Protein AF-A0A1B8A4G7-F1 (afdb_monomer_lite)

pLDDT: mean 72.87, std 16.64, range [29.17, 91.31]

Sequence (369 aa):
MPATQPGQQQHLEDRFFHHFRGWAWSERARDTSSWLWDFGYDIQRHGLRKWACKDCILGNRPIIASFTSSGLQNAANHLWREHKTPAPEGEKKSTAQLKSECVLKSNQPTIASVLKLDVNKPTEQNIANSFISRFDKQHFQRMLVELIVSSNQSFSFAENPVLREIFGYLNPSVSIQHANLSATATRASPDDLPFESSSFDVIFRTTHPEKAKLRPSGKRKTSGRVMYGCLHCPPDSPWSNGKRGNAIYHAKRKHASIIQTEASTVDEHDTDIITRPSKQPRMDNFFQSRPSDATLRRVFNRQQYIESIVGLLTRRRLPFSAVKWDEMQDIILACNPAIEDLLLTSRDAAMRHITTTFDLYRSQLKAKL

Secondary structure (DSSP, 8-state):
-PPPPHHHHHHHHHHHHHHSTT-EE-TTTTSS--GGGGSEEEEEETTEEEEEEHHHHHTT-SS--EEETT-HHHHHHHIIIII--PPPTTS---HHHHHHHHHHT--PPPHHHHHT--TTSHHHHHHHHHHHHH--HHHHHHHHHHHHHHTT--GGGGG-HHHHHHHHHH-THHHHTT-PPPTTTTTS-GGGS---HHHHHHHEEEEPPPP-PPPTT-PPPPPPPPEEEESSS-TTS--EES-HHHHHHHHHHH-HHHHHHHTTTTS---------------GGGTS-----HHHHHHH--HHHHHHHHHHHHHHS---GGGGG-HHHHHHHHHH-GGGGGGS---HHHHHHHHHHHHHHHHHHHHTT-

Structure (mmCIF, N/CA/C/O backbone):
data_AF-A0A1B8A4G7-F1
#
_entry.id   AF-A0A1B8A4G7-F1
#
loop_
_atom_site.group_PDB
_atom_site.id
_atom_site.type_symbol
_atom_site.label_atom_id
_atom_site.label_alt_id
_atom_site.label_comp_id
_atom_site.label_asym_id
_atom_site.label_entity_id
_atom_site.label_seq_id
_atom_site.pdbx_PDB_ins_code
_atom_site.Cartn_x
_atom_site.Cartn_y
_atom_site.Cartn_z
_atom_site.occupancy
_atom_site.B_iso_or_equiv
_atom_site.auth_seq_id
_atom_site.auth_comp_id
_atom_site.auth_asym_id
_atom_site.auth_atom_id
_atom_site.pdbx_PDB_model_num
ATOM 1 N N . MET A 1 1 ? 17.626 30.469 -34.992 1.00 34.03 1 MET A N 1
ATOM 2 C CA . MET A 1 1 ? 18.391 29.406 -35.676 1.00 34.03 1 MET A CA 1
ATOM 3 C C . MET A 1 1 ? 19.613 30.060 -36.304 1.00 34.03 1 MET A C 1
ATOM 5 O O . MET A 1 1 ? 19.407 30.840 -37.227 1.00 34.03 1 MET A O 1
ATOM 9 N N . PRO A 1 2 ? 20.842 29.883 -35.789 1.00 36.50 2 PRO A N 1
ATOM 10 C CA . PRO A 1 2 ? 22.011 30.425 -36.467 1.00 36.50 2 PRO A CA 1
ATOM 11 C C . PRO A 1 2 ? 22.298 29.556 -37.698 1.00 36.50 2 PRO A C 1
ATOM 13 O O . PRO A 1 2 ? 22.356 28.331 -37.598 1.00 36.50 2 PRO A O 1
ATOM 16 N N . ALA A 1 3 ? 22.402 30.190 -38.864 1.00 39.94 3 ALA A N 1
ATOM 17 C CA . ALA A 1 3 ? 22.687 29.528 -40.128 1.00 39.94 3 ALA A CA 1
ATOM 18 C C . ALA A 1 3 ? 24.088 28.899 -40.085 1.00 39.94 3 ALA A C 1
ATOM 20 O O . ALA A 1 3 ? 25.088 29.597 -39.915 1.00 39.94 3 ALA A O 1
ATOM 21 N N . THR A 1 4 ? 24.156 27.575 -40.208 1.00 45.28 4 THR A N 1
ATOM 22 C CA . THR A 1 4 ? 25.413 26.836 -40.360 1.00 45.28 4 THR A CA 1
ATOM 23 C C . THR A 1 4 ? 26.035 27.225 -41.701 1.00 45.28 4 THR A C 1
ATOM 25 O O . THR A 1 4 ? 25.354 27.211 -42.725 1.00 45.28 4 THR A O 1
ATOM 28 N N . GLN A 1 5 ? 27.305 27.635 -41.709 1.00 44.56 5 GLN A N 1
ATOM 29 C CA . GLN A 1 5 ? 27.962 28.081 -42.939 1.00 44.56 5 GLN A CA 1
ATOM 30 C C . GLN A 1 5 ? 28.057 26.919 -43.950 1.00 44.56 5 GLN A C 1
ATOM 32 O O . GLN A 1 5 ? 28.424 25.809 -43.553 1.00 44.56 5 GLN A O 1
ATOM 37 N N . PRO A 1 6 ? 27.796 27.144 -45.254 1.00 52.56 6 PRO A N 1
ATOM 38 C CA . PRO A 1 6 ? 27.740 26.077 -46.262 1.00 52.56 6 PRO A CA 1
ATOM 39 C C . PRO A 1 6 ? 29.037 25.253 -46.369 1.00 52.56 6 PRO A C 1
ATOM 41 O O . PRO A 1 6 ? 28.980 24.050 -46.616 1.00 52.56 6 PRO A O 1
ATOM 44 N N . GLY A 1 7 ? 30.200 25.854 -46.088 1.00 56.53 7 GLY A N 1
ATOM 45 C CA . GLY A 1 7 ? 31.488 25.147 -46.070 1.00 56.53 7 GLY A CA 1
ATOM 46 C C . GLY A 1 7 ? 31.682 24.189 -44.883 1.00 56.53 7 GLY A C 1
ATOM 47 O O . GLY A 1 7 ? 32.381 23.187 -45.011 1.00 56.53 7 GLY A O 1
ATOM 48 N N . GLN A 1 8 ? 31.039 24.436 -43.736 1.00 60.72 8 GLN A N 1
ATOM 49 C CA . GLN A 1 8 ? 31.099 23.518 -42.588 1.00 60.72 8 GLN A CA 1
ATOM 50 C C . GLN A 1 8 ? 30.254 22.267 -42.824 1.00 60.72 8 GLN A C 1
ATOM 52 O O . GLN A 1 8 ? 30.620 21.183 -42.372 1.00 60.72 8 GLN A O 1
ATOM 57 N N . GLN A 1 9 ? 29.139 22.410 -43.539 1.00 64.25 9 GLN A N 1
ATOM 58 C CA . GLN A 1 9 ? 28.246 21.299 -43.828 1.00 64.25 9 GLN A CA 1
ATOM 59 C C . GLN A 1 9 ? 28.870 20.319 -44.828 1.00 64.25 9 GLN A C 1
ATOM 61 O O . GLN A 1 9 ? 28.900 19.127 -44.543 1.00 64.25 9 GLN A O 1
ATOM 66 N N . GLN A 1 10 ? 29.487 20.812 -45.908 1.00 70.38 10 GLN A N 1
ATOM 67 C CA . GLN A 1 10 ? 30.207 19.964 -46.871 1.00 70.38 10 GLN A CA 1
ATOM 68 C C . GLN A 1 10 ? 31.333 19.158 -46.208 1.00 70.38 10 GLN A C 1
ATOM 70 O O . GLN A 1 10 ? 31.402 17.944 -46.363 1.00 70.38 10 GLN A O 1
ATOM 75 N N . HIS A 1 11 ? 32.146 19.795 -45.363 1.00 73.38 11 HIS A N 1
ATOM 76 C CA . HIS A 1 11 ? 33.217 19.102 -44.645 1.00 73.38 11 HIS A CA 1
ATOM 77 C C . HIS A 1 11 ? 32.698 18.023 -43.669 1.00 73.38 11 HIS A C 1
ATOM 79 O O . HIS A 1 11 ? 33.340 16.992 -43.466 1.00 73.38 11 HIS A O 1
ATOM 85 N N . LEU A 1 12 ? 31.535 18.235 -43.043 1.00 72.38 12 LEU A N 1
ATOM 86 C CA . LEU A 1 12 ? 30.900 17.231 -42.182 1.00 72.38 12 LEU A CA 1
ATOM 87 C C . LEU A 1 12 ? 30.327 16.060 -42.984 1.00 72.38 12 LEU A C 1
ATOM 89 O O . LEU A 1 12 ? 30.422 14.918 -42.533 1.00 72.38 12 LEU A O 1
ATOM 93 N N . GLU A 1 13 ? 29.766 16.331 -44.160 1.00 75.62 13 GLU A N 1
ATOM 94 C CA . GLU A 1 13 ? 29.258 15.313 -45.081 1.00 75.62 13 GLU A CA 1
ATOM 95 C C . GLU A 1 13 ? 30.398 14.466 -45.663 1.00 75.62 13 GLU A C 1
ATOM 97 O O . GLU A 1 13 ? 30.326 13.236 -45.613 1.00 75.62 13 GLU A O 1
ATOM 102 N N . ASP A 1 14 ? 31.498 15.089 -46.092 1.00 77.25 14 ASP A N 1
ATOM 103 C CA . ASP A 1 14 ? 32.695 14.390 -46.577 1.00 77.25 14 ASP A CA 1
ATOM 104 C C . ASP A 1 14 ? 33.272 13.458 -45.506 1.00 77.25 14 ASP A C 1
ATOM 106 O O . ASP A 1 14 ? 33.575 12.286 -45.759 1.00 77.25 14 ASP A O 1
ATOM 110 N N . ARG A 1 15 ? 33.362 13.947 -44.263 1.00 77.69 15 ARG A N 1
ATOM 111 C CA . ARG A 1 15 ? 33.791 13.140 -43.111 1.00 77.69 15 ARG A CA 1
ATOM 112 C C . ARG A 1 15 ? 32.829 11.997 -42.830 1.00 77.69 15 ARG A C 1
ATOM 114 O O . ARG A 1 15 ? 33.258 10.882 -42.540 1.00 77.69 15 ARG A O 1
ATOM 121 N N . PHE A 1 16 ? 31.531 12.249 -42.916 1.00 81.19 16 PHE A N 1
ATOM 122 C CA . PHE A 1 16 ? 30.522 11.230 -42.685 1.00 81.19 16 PHE A CA 1
ATOM 123 C C . PHE A 1 16 ? 30.613 10.093 -43.711 1.00 81.19 16 PHE A C 1
ATOM 125 O O . PHE A 1 16 ? 30.720 8.923 -43.331 1.00 81.19 16 PHE A O 1
ATOM 132 N N . PHE A 1 17 ? 30.659 10.415 -45.004 1.00 83.62 17 PHE A N 1
ATOM 133 C CA . PHE A 1 17 ? 30.762 9.409 -46.062 1.00 83.62 17 PHE A CA 1
ATOM 134 C C . PHE A 1 17 ? 32.142 8.751 -46.149 1.00 83.62 17 PHE A C 1
ATOM 136 O O . PHE A 1 17 ? 32.248 7.632 -46.658 1.00 83.62 17 PHE A O 1
ATOM 143 N N . HIS A 1 18 ? 33.184 9.352 -45.564 1.00 83.50 18 HIS A N 1
ATOM 144 C CA . HIS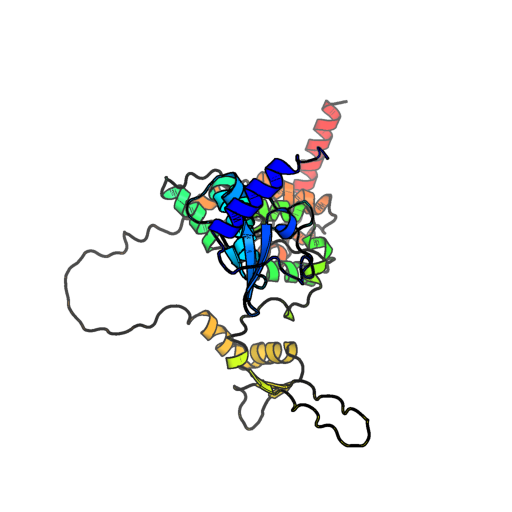 A 1 18 ? 34.453 8.661 -45.341 1.00 83.50 18 HIS A CA 1
ATOM 145 C C . HIS A 1 18 ? 34.286 7.429 -44.435 1.00 83.50 18 HIS A C 1
ATOM 147 O O . HIS A 1 18 ? 34.859 6.379 -44.731 1.00 83.50 18 HIS A O 1
ATOM 153 N N . HIS A 1 19 ? 33.472 7.530 -43.375 1.00 79.00 19 HIS A N 1
ATOM 154 C CA . HIS A 1 19 ? 33.158 6.407 -42.481 1.00 79.00 19 HIS A CA 1
ATOM 155 C C . HIS A 1 19 ? 32.091 5.462 -43.056 1.00 79.00 19 HIS A C 1
ATOM 157 O O . HIS A 1 19 ? 32.139 4.257 -42.812 1.00 79.00 19 HIS A O 1
ATOM 163 N N . PHE A 1 20 ? 31.149 5.980 -43.847 1.00 81.69 20 PHE A N 1
ATOM 164 C CA . PHE A 1 20 ? 30.054 5.207 -44.444 1.00 81.69 20 PHE A CA 1
ATOM 165 C C . PHE A 1 20 ? 30.188 5.076 -45.968 1.00 81.69 20 PHE A C 1
ATOM 167 O O . PHE A 1 20 ? 29.270 5.399 -46.721 1.00 81.69 20 PHE A O 1
ATOM 174 N N . ARG A 1 21 ? 31.321 4.546 -46.448 1.00 81.31 21 ARG A N 1
ATOM 175 C CA . ARG A 1 21 ? 31.549 4.368 -47.894 1.00 81.31 21 ARG A CA 1
ATOM 176 C C . ARG A 1 21 ? 30.495 3.462 -48.541 1.00 81.31 21 ARG A C 1
ATOM 178 O O . ARG A 1 21 ? 30.216 2.354 -48.069 1.00 81.31 21 ARG A O 1
ATOM 185 N N . GLY A 1 22 ? 29.926 3.930 -49.651 1.00 81.50 22 GLY A N 1
ATOM 186 C CA . GLY A 1 22 ? 28.885 3.225 -50.407 1.00 81.50 22 GLY A CA 1
ATOM 187 C C . GLY A 1 22 ? 27.483 3.304 -49.794 1.00 81.50 22 GLY A C 1
ATOM 188 O O . GLY A 1 22 ? 26.585 2.614 -50.270 1.00 81.50 22 GLY A O 1
ATOM 189 N N . TRP A 1 23 ? 27.291 4.100 -48.741 1.00 86.00 23 TRP A N 1
ATOM 190 C CA . TRP A 1 23 ? 25.969 4.485 -48.251 1.00 86.00 23 TRP A CA 1
ATOM 191 C C . TRP A 1 23 ? 25.569 5.820 -48.873 1.00 86.00 23 TRP A C 1
ATOM 193 O O . TRP A 1 23 ? 26.422 6.671 -49.104 1.00 86.00 23 TRP A O 1
ATOM 203 N N . ALA A 1 24 ? 24.277 5.996 -49.127 1.00 86.25 24 ALA A N 1
ATOM 204 C CA . ALA A 1 24 ? 23.696 7.255 -49.576 1.00 86.25 24 ALA A CA 1
ATOM 205 C C . ALA A 1 24 ? 22.711 7.773 -48.524 1.00 86.25 24 ALA A C 1
ATOM 207 O O . ALA A 1 24 ? 22.299 7.033 -47.626 1.00 86.25 24 ALA A O 1
ATOM 208 N N . TRP A 1 25 ? 22.306 9.035 -48.645 1.00 85.06 25 TRP A N 1
ATOM 209 C CA . TRP A 1 25 ? 21.170 9.555 -47.890 1.00 85.06 25 TRP A CA 1
ATOM 210 C C . TRP A 1 25 ? 19.915 8.716 -48.159 1.00 85.06 25 TRP A C 1
ATOM 212 O O . TRP A 1 25 ? 19.685 8.250 -49.275 1.00 85.06 25 TRP A O 1
ATOM 222 N N . SER A 1 26 ? 19.120 8.484 -47.118 1.00 81.62 26 SER A N 1
ATOM 223 C CA . SER A 1 26 ? 17.863 7.744 -47.229 1.00 81.62 26 SER A CA 1
ATOM 224 C C . SER A 1 26 ? 16.838 8.522 -48.056 1.00 81.62 26 SER A C 1
ATOM 226 O O . SER A 1 26 ? 16.476 9.642 -47.703 1.00 81.62 26 SER A O 1
ATOM 228 N N . GLU A 1 27 ? 16.301 7.902 -49.108 1.00 76.94 27 GLU A N 1
ATOM 229 C CA . GLU A 1 27 ? 15.185 8.450 -49.901 1.00 76.94 27 GLU A CA 1
ATOM 230 C C . GLU A 1 27 ? 13.875 8.503 -49.096 1.00 76.94 27 GLU A C 1
ATOM 232 O O . GLU A 1 27 ? 12.953 9.233 -49.441 1.00 76.94 27 GLU A O 1
ATOM 237 N N . ARG A 1 28 ? 13.801 7.755 -47.986 1.00 68.12 28 ARG A N 1
ATOM 238 C CA . ARG A 1 28 ? 12.668 7.724 -47.044 1.00 68.12 28 ARG A CA 1
ATOM 239 C C . ARG A 1 28 ? 12.954 8.518 -45.771 1.00 68.12 28 ARG A C 1
ATOM 241 O O . ARG A 1 28 ? 12.465 8.167 -44.688 1.00 68.12 28 ARG A O 1
ATOM 248 N N . ALA A 1 29 ? 13.794 9.549 -45.871 1.00 61.91 29 ALA A N 1
ATOM 249 C CA . ALA A 1 29 ? 14.133 10.418 -44.752 1.00 61.91 29 ALA A CA 1
ATOM 250 C C . ALA A 1 29 ? 12.855 10.895 -44.039 1.00 61.91 29 ALA A C 1
ATOM 252 O O . ALA A 1 29 ? 11.977 11.487 -44.656 1.00 61.91 29 ALA A O 1
ATOM 253 N N . ARG A 1 30 ? 12.761 10.625 -42.727 1.00 60.41 30 ARG A N 1
ATOM 254 C CA . ARG A 1 30 ? 11.647 11.020 -41.833 1.00 60.41 30 ARG A CA 1
ATOM 255 C C . ARG A 1 30 ? 10.288 10.326 -42.019 1.00 60.41 30 ARG A C 1
ATOM 257 O O . ARG A 1 30 ? 9.347 10.698 -41.330 1.00 60.41 30 ARG A O 1
ATOM 264 N N . ASP A 1 31 ? 10.189 9.269 -42.824 1.00 65.50 31 ASP A N 1
ATOM 265 C CA . ASP A 1 31 ? 8.953 8.459 -42.935 1.00 65.50 31 ASP A CA 1
ATOM 266 C C . ASP A 1 31 ? 8.545 7.792 -41.595 1.00 65.50 31 ASP A C 1
ATOM 268 O O . ASP A 1 31 ? 7.395 7.451 -41.344 1.00 65.50 31 ASP A O 1
ATOM 272 N N . THR A 1 32 ? 9.499 7.637 -40.670 1.00 63.69 32 THR A N 1
ATOM 273 C CA . THR A 1 32 ? 9.240 7.198 -39.293 1.00 63.69 32 THR A CA 1
ATOM 274 C C . THR A 1 32 ? 9.301 8.403 -38.360 1.00 63.69 32 THR A C 1
ATOM 276 O O . THR A 1 32 ? 10.392 8.907 -38.097 1.00 63.69 32 THR A O 1
ATOM 279 N N . SER A 1 33 ? 8.160 8.852 -37.832 1.00 67.50 33 SER A N 1
ATOM 280 C CA . SER A 1 33 ? 8.102 9.957 -36.867 1.00 67.50 33 SER A CA 1
ATOM 281 C C . SER A 1 33 ? 8.803 9.569 -35.558 1.00 67.50 33 SER A C 1
ATOM 283 O O . SER A 1 33 ? 8.285 8.775 -34.770 1.00 67.50 33 SER A O 1
ATOM 285 N N . SER A 1 34 ? 10.006 10.096 -35.334 1.00 79.06 34 SER A N 1
ATOM 286 C CA . SER A 1 34 ? 10.754 9.930 -34.088 1.00 79.06 34 SER A CA 1
ATOM 287 C C . SER A 1 34 ? 11.694 11.111 -33.884 1.00 79.06 34 SER A C 1
ATOM 289 O O . SER A 1 34 ? 12.455 11.454 -34.788 1.00 79.06 34 SER A O 1
ATOM 291 N N . TRP A 1 35 ? 11.695 11.673 -32.676 1.00 85.19 35 TRP A N 1
ATOM 292 C CA . TRP A 1 35 ? 12.609 12.743 -32.255 1.00 85.19 35 TRP A CA 1
ATOM 293 C C . TRP A 1 35 ? 14.097 12.390 -32.441 1.00 85.19 35 TRP A C 1
ATOM 295 O O . TRP A 1 35 ? 14.959 13.258 -32.538 1.00 85.19 35 TRP A O 1
ATOM 305 N N . LEU A 1 36 ? 14.428 11.099 -32.533 1.00 83.50 36 LEU A N 1
ATOM 306 C CA . LEU A 1 36 ? 15.799 10.626 -32.724 1.00 83.50 36 LEU A CA 1
ATOM 307 C C . LEU A 1 36 ? 16.415 11.101 -34.044 1.00 83.50 36 LEU A C 1
ATOM 309 O O . LEU A 1 36 ? 17.637 11.215 -34.135 1.00 83.50 36 LEU A O 1
ATOM 313 N N . TRP A 1 37 ? 15.606 11.390 -35.067 1.00 84.56 37 TRP A N 1
ATOM 314 C CA . TRP A 1 37 ? 16.099 11.901 -36.351 1.00 84.56 37 TRP A CA 1
ATOM 315 C C . TRP A 1 37 ? 16.658 13.325 -36.259 1.00 84.56 37 TRP A C 1
ATOM 317 O O . TRP A 1 37 ? 17.462 13.725 -37.104 1.00 84.56 37 TRP A O 1
ATOM 327 N N . ASP A 1 38 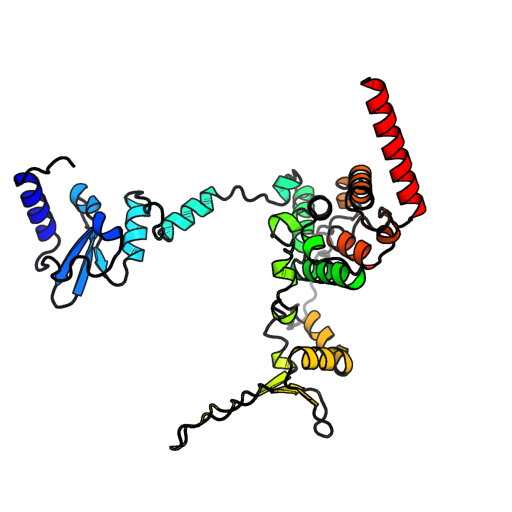? 16.333 14.070 -35.203 1.00 84.12 38 ASP A N 1
ATOM 328 C CA . ASP A 1 38 ? 16.966 15.364 -34.948 1.00 84.12 38 ASP A CA 1
ATOM 329 C C . ASP A 1 38 ? 18.445 15.184 -34.566 1.00 84.12 38 ASP A C 1
ATOM 331 O O . ASP A 1 38 ? 19.294 15.986 -34.964 1.00 84.12 38 ASP A O 1
ATOM 335 N N . PHE A 1 39 ? 18.786 14.052 -33.943 1.00 84.50 39 PHE A N 1
ATOM 336 C CA . PHE A 1 39 ? 20.126 13.719 -33.440 1.00 84.50 39 PHE A CA 1
ATOM 337 C C . PHE A 1 39 ? 20.901 12.712 -34.307 1.00 84.50 39 PHE A C 1
ATOM 339 O O . PHE A 1 39 ? 22.032 12.345 -33.979 1.00 84.50 39 PHE A O 1
ATOM 346 N N . GLY A 1 40 ? 20.337 12.265 -35.432 1.00 86.19 40 GLY A N 1
ATOM 347 C CA . GLY A 1 40 ? 21.006 11.317 -36.321 1.00 86.19 40 GLY A CA 1
ATOM 348 C C . GLY A 1 40 ? 20.748 11.535 -37.800 1.00 86.19 40 GLY A C 1
ATOM 349 O O . GLY A 1 40 ? 19.787 12.180 -38.210 1.00 86.19 40 GLY A O 1
ATOM 350 N N . TYR A 1 41 ? 21.656 11.001 -38.599 1.00 86.38 41 TYR A N 1
ATOM 351 C CA . TYR A 1 41 ? 21.598 10.960 -40.048 1.00 86.38 41 TYR A CA 1
ATOM 352 C C . TYR A 1 41 ? 20.907 9.681 -40.515 1.00 86.38 41 TYR A C 1
ATOM 354 O O . TYR A 1 41 ? 21.164 8.601 -39.982 1.00 86.38 41 TYR A O 1
ATOM 362 N N . ASP A 1 42 ? 20.036 9.804 -41.515 1.00 86.00 42 ASP A N 1
ATOM 363 C CA . ASP A 1 42 ? 19.333 8.675 -42.120 1.00 86.00 42 ASP A CA 1
ATOM 364 C C . ASP A 1 42 ? 20.022 8.258 -43.419 1.00 86.00 42 ASP A C 1
ATOM 366 O O . ASP A 1 42 ? 20.069 9.027 -44.382 1.00 86.00 42 ASP A O 1
ATOM 370 N N . ILE A 1 43 ? 20.558 7.040 -43.441 1.00 87.06 43 ILE A N 1
ATOM 371 C CA . ILE A 1 43 ? 21.326 6.505 -44.566 1.00 87.06 43 ILE A CA 1
ATOM 372 C C . ILE A 1 43 ? 20.759 5.183 -45.060 1.00 87.06 43 ILE A C 1
ATOM 374 O O . ILE A 1 43 ? 20.235 4.379 -44.286 1.00 87.06 43 ILE A O 1
ATOM 378 N N . GLN A 1 44 ? 20.925 4.926 -46.354 1.00 87.50 44 GLN A N 1
ATOM 379 C CA . GLN A 1 44 ? 20.495 3.691 -46.988 1.00 87.50 44 GLN A CA 1
ATOM 380 C C . GLN A 1 44 ? 21.555 3.085 -47.910 1.00 87.50 44 GLN A C 1
ATOM 382 O O . GLN A 1 44 ? 22.371 3.789 -48.507 1.00 87.50 44 GLN A O 1
ATOM 387 N N . ARG A 1 45 ? 21.527 1.755 -48.028 1.00 86.00 45 ARG A N 1
ATOM 388 C CA . ARG A 1 45 ? 22.350 0.984 -48.965 1.00 86.00 45 ARG A CA 1
ATOM 389 C C . ARG A 1 45 ? 21.687 -0.355 -49.281 1.00 86.00 45 ARG A C 1
ATOM 391 O O . ARG A 1 45 ? 21.394 -1.111 -48.361 1.00 86.00 45 ARG A O 1
ATOM 398 N N . HIS A 1 46 ? 21.480 -0.664 -50.564 1.00 82.69 46 HIS A N 1
ATOM 399 C CA . HIS A 1 46 ? 20.923 -1.946 -51.043 1.00 82.69 46 HIS A CA 1
ATOM 400 C C . HIS A 1 46 ? 19.693 -2.435 -50.240 1.00 82.69 46 HIS A C 1
ATOM 402 O O . HIS A 1 46 ? 19.622 -3.590 -49.833 1.00 82.69 46 HIS A O 1
ATOM 408 N N . GLY A 1 47 ? 18.745 -1.534 -49.949 1.00 78.50 47 GLY A N 1
ATOM 409 C CA . GLY A 1 47 ? 17.525 -1.848 -49.190 1.00 78.50 47 GLY A CA 1
ATOM 410 C C . GLY A 1 47 ? 17.666 -1.848 -47.660 1.00 78.50 47 GLY A C 1
ATOM 411 O O . GLY A 1 47 ? 16.653 -1.902 -46.964 1.00 78.50 47 GLY A O 1
ATOM 412 N N . LEU A 1 48 ? 18.879 -1.719 -47.114 1.00 83.25 48 LEU A N 1
ATOM 413 C CA . LEU A 1 48 ? 19.120 -1.522 -45.681 1.00 83.25 48 LEU A CA 1
ATOM 414 C C . LEU A 1 48 ? 19.068 -0.036 -45.331 1.00 83.25 48 LEU A C 1
ATOM 416 O O . LEU A 1 48 ? 19.686 0.775 -46.017 1.00 83.25 48 LEU A O 1
ATOM 420 N N . ARG A 1 49 ? 18.393 0.310 -44.231 1.00 85.69 49 ARG A N 1
ATOM 421 C CA . ARG A 1 49 ? 18.286 1.681 -43.711 1.00 85.69 49 ARG A CA 1
ATOM 422 C C . ARG A 1 49 ? 18.828 1.762 -42.286 1.00 85.69 49 ARG A C 1
ATOM 424 O O . ARG A 1 49 ? 18.508 0.914 -41.444 1.00 85.69 49 ARG A O 1
ATOM 431 N N . LYS A 1 50 ? 19.654 2.772 -42.014 1.00 88.50 50 LYS A N 1
ATOM 432 C CA . LYS A 1 50 ? 20.300 2.981 -40.717 1.00 88.50 50 LYS A CA 1
ATOM 433 C C . LYS A 1 50 ? 20.207 4.431 -40.255 1.00 88.50 50 LYS A C 1
ATOM 435 O O . LYS A 1 50 ? 20.266 5.359 -41.049 1.00 88.50 50 LYS A O 1
ATOM 440 N N . TRP A 1 51 ? 20.136 4.583 -38.942 1.00 89.12 51 TRP A N 1
ATOM 441 C CA . TRP A 1 51 ? 20.346 5.819 -38.207 1.00 89.12 51 TRP A CA 1
ATOM 442 C C . TRP A 1 51 ? 21.816 5.893 -37.780 1.00 89.12 51 TRP A C 1
ATOM 444 O O . TRP A 1 51 ? 22.312 4.937 -37.184 1.00 89.12 51 TRP A O 1
ATOM 454 N N . ALA A 1 52 ? 22.512 6.991 -38.065 1.00 87.81 52 ALA A N 1
ATOM 455 C CA . ALA A 1 52 ? 23.894 7.232 -37.644 1.00 87.81 52 ALA A CA 1
ATOM 456 C C . ALA A 1 52 ? 23.995 8.476 -36.748 1.00 87.81 52 ALA A C 1
ATOM 458 O O . ALA A 1 52 ? 23.407 9.509 -37.051 1.00 87.81 52 ALA A O 1
ATOM 459 N N . CYS A 1 53 ? 24.737 8.390 -35.646 1.00 87.88 53 CYS A N 1
ATOM 460 C CA . CYS A 1 53 ? 24.775 9.439 -34.621 1.00 87.88 53 CYS A CA 1
ATOM 461 C C . CYS A 1 53 ? 25.504 10.716 -35.091 1.00 87.88 53 CYS A C 1
ATOM 463 O O . CYS A 1 53 ? 26.684 10.644 -35.441 1.00 87.88 53 CYS A O 1
ATOM 465 N N . LYS A 1 54 ? 24.843 11.888 -35.031 1.00 86.81 54 LYS A N 1
ATOM 466 C CA . LYS A 1 54 ? 25.453 13.195 -35.369 1.00 86.81 54 LYS A CA 1
ATOM 467 C C . LYS A 1 54 ? 26.567 13.577 -34.395 1.00 86.81 54 LYS A C 1
ATOM 469 O O . LYS A 1 54 ? 27.647 13.982 -34.824 1.00 86.81 54 LYS A O 1
ATOM 474 N N . ASP A 1 55 ? 26.343 13.375 -33.100 1.00 84.50 55 ASP A N 1
ATOM 475 C CA . ASP A 1 55 ? 27.285 13.773 -32.047 1.00 84.50 55 ASP A CA 1
ATOM 476 C C . ASP A 1 55 ? 28.588 12.961 -32.092 1.00 84.50 55 ASP A C 1
ATOM 478 O O . ASP A 1 55 ? 29.669 13.489 -31.833 1.00 84.50 55 ASP A O 1
ATOM 482 N N . CYS A 1 56 ? 28.523 11.686 -32.494 1.00 85.19 56 CYS A N 1
ATOM 483 C CA . CYS A 1 56 ? 29.718 10.867 -32.727 1.00 85.19 56 CYS A CA 1
ATOM 484 C C . CYS A 1 56 ? 30.594 11.411 -33.868 1.00 85.19 56 CYS A C 1
ATOM 486 O O . CYS A 1 56 ? 31.819 11.301 -33.799 1.00 85.19 56 CYS A O 1
ATOM 488 N N . ILE A 1 57 ? 29.981 11.989 -34.905 1.00 81.88 57 ILE A N 1
ATOM 489 C CA . ILE A 1 57 ? 30.679 12.544 -36.077 1.00 81.88 57 ILE A CA 1
ATOM 490 C C . ILE A 1 57 ? 31.300 13.894 -35.720 1.00 81.88 57 ILE A C 1
ATOM 492 O O . ILE A 1 57 ? 32.477 14.140 -36.005 1.00 81.88 57 ILE A O 1
ATOM 496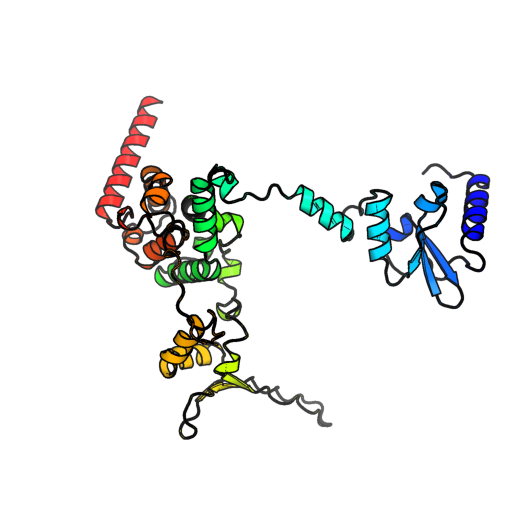 N N . LEU A 1 58 ? 30.533 14.747 -35.034 1.00 81.06 58 LEU A N 1
ATOM 497 C CA . LEU A 1 58 ? 31.019 16.027 -34.519 1.00 81.06 58 LEU A CA 1
ATOM 498 C C . LEU A 1 58 ? 32.195 15.822 -33.556 1.00 81.06 58 LEU A C 1
ATOM 500 O O . LEU A 1 58 ? 33.218 16.486 -33.696 1.00 81.06 58 LEU A O 1
ATOM 504 N N . GLY A 1 59 ? 32.095 14.836 -32.659 1.00 75.69 59 GLY A N 1
ATOM 505 C CA . GLY A 1 59 ? 33.149 14.464 -31.712 1.00 75.69 59 GLY A CA 1
ATOM 506 C C . GLY A 1 59 ? 34.313 13.655 -32.296 1.00 75.69 59 GLY A C 1
ATOM 507 O O . GLY A 1 59 ? 35.174 13.228 -31.534 1.00 75.69 59 GLY A O 1
ATOM 508 N N . ASN A 1 60 ? 34.342 13.414 -33.613 1.00 74.88 60 ASN A N 1
ATOM 509 C CA . ASN A 1 60 ? 35.393 12.666 -34.314 1.00 74.88 60 ASN A CA 1
ATOM 510 C C . ASN A 1 60 ? 35.712 11.290 -33.694 1.00 74.88 60 ASN A C 1
ATOM 512 O O . ASN A 1 60 ? 36.877 10.927 -33.520 1.00 74.88 60 ASN A O 1
ATOM 516 N N . ARG A 1 61 ? 34.681 10.524 -33.318 1.00 74.69 61 ARG A N 1
ATOM 517 C CA . ARG A 1 61 ? 34.889 9.193 -32.732 1.00 74.69 61 ARG A CA 1
ATOM 518 C C . ARG A 1 61 ? 35.430 8.212 -33.785 1.00 74.69 61 ARG A C 1
ATOM 520 O O . ARG A 1 61 ? 34.973 8.243 -34.925 1.00 74.69 61 ARG A O 1
ATOM 527 N N . PRO A 1 62 ? 36.335 7.287 -33.407 1.00 68.81 62 PRO A N 1
ATOM 528 C CA . PRO A 1 62 ? 36.926 6.325 -34.344 1.00 68.81 62 PRO A CA 1
ATOM 529 C C . PRO A 1 62 ? 35.889 5.369 -34.950 1.00 68.81 62 PRO A C 1
ATOM 531 O O . PRO A 1 62 ? 36.064 4.882 -36.063 1.00 68.81 62 PRO A O 1
ATOM 534 N N . ILE A 1 63 ? 34.792 5.115 -34.229 1.00 74.50 63 ILE A N 1
ATOM 535 C CA . ILE A 1 63 ? 33.658 4.318 -34.694 1.00 74.50 63 ILE A CA 1
ATOM 536 C C . ILE A 1 63 ? 32.393 5.152 -34.515 1.00 74.50 63 ILE A C 1
ATOM 538 O O . ILE A 1 63 ? 32.031 5.519 -33.394 1.00 74.50 63 ILE A O 1
ATOM 542 N N . ILE A 1 64 ? 31.706 5.428 -35.624 1.00 80.75 64 ILE A N 1
ATOM 543 C CA . ILE A 1 64 ? 30.419 6.119 -35.601 1.00 80.75 64 ILE A CA 1
ATOM 544 C C . ILE A 1 64 ? 29.317 5.101 -35.319 1.00 80.75 64 ILE A C 1
ATOM 546 O O . ILE A 1 64 ? 29.093 4.169 -36.097 1.00 80.75 64 ILE A O 1
ATOM 550 N N . ALA A 1 65 ? 28.616 5.283 -34.200 1.00 83.06 65 ALA A N 1
ATOM 551 C CA . ALA A 1 65 ? 27.501 4.425 -33.839 1.00 83.06 65 ALA A CA 1
ATOM 552 C C . ALA A 1 65 ? 26.389 4.525 -34.894 1.00 83.06 65 ALA A C 1
ATOM 554 O O . ALA A 1 65 ? 25.892 5.616 -35.193 1.00 83.06 65 ALA A O 1
ATOM 555 N N . SER A 1 66 ? 25.999 3.374 -35.444 1.00 84.62 66 SER A N 1
ATOM 556 C CA . SER A 1 66 ? 24.877 3.260 -36.372 1.00 84.62 66 SER A CA 1
ATOM 557 C C . SER A 1 66 ? 23.961 2.102 -35.989 1.00 84.62 66 SER A C 1
ATOM 559 O O . SER A 1 66 ? 24.419 1.037 -35.577 1.00 84.62 66 SER A O 1
ATOM 561 N N . PHE A 1 67 ? 22.656 2.315 -36.127 1.00 85.31 67 PHE A N 1
ATOM 562 C CA . PHE A 1 67 ? 21.607 1.370 -35.745 1.00 85.31 67 PHE A CA 1
ATOM 563 C C . PHE A 1 67 ? 20.590 1.232 -36.874 1.00 85.31 67 PHE A C 1
ATOM 565 O O . PHE A 1 67 ? 20.458 2.124 -37.704 1.00 85.31 67 PHE A O 1
ATOM 572 N N . THR A 1 68 ? 19.867 0.117 -36.941 1.00 83.44 68 THR A N 1
ATOM 573 C CA . THR A 1 68 ? 18.827 -0.074 -37.962 1.00 83.44 68 THR A CA 1
ATOM 574 C C . THR A 1 68 ? 17.641 0.858 -37.718 1.00 83.44 68 THR A C 1
ATOM 576 O O . THR A 1 68 ? 17.285 1.139 -36.572 1.00 83.44 68 THR A O 1
ATOM 579 N N . SER A 1 69 ? 16.978 1.304 -38.788 1.00 72.12 69 SER A N 1
ATOM 580 C CA . SER A 1 69 ? 15.786 2.161 -38.672 1.00 72.12 69 SER A CA 1
ATOM 581 C C . SER A 1 69 ? 14.601 1.474 -37.978 1.00 72.12 69 SER A C 1
ATOM 583 O O . SER A 1 69 ? 13.732 2.147 -37.441 1.00 72.12 69 SER A O 1
ATOM 585 N N . SER A 1 70 ? 14.563 0.138 -37.957 1.00 74.00 70 SER A N 1
ATOM 586 C CA . SER A 1 70 ? 13.576 -0.655 -37.211 1.00 74.00 70 SER A CA 1
ATOM 587 C C . SER A 1 70 ? 13.873 -0.751 -35.706 1.00 74.00 70 SER A C 1
ATOM 589 O O . SER A 1 70 ? 12.996 -1.127 -34.934 1.00 74.00 70 SER A O 1
ATOM 591 N N . GLY A 1 71 ? 15.094 -0.407 -35.274 1.00 72.50 71 GLY A N 1
ATOM 592 C CA . GLY A 1 71 ? 15.608 -0.590 -33.912 1.00 72.50 71 GLY A CA 1
ATOM 593 C C . GLY A 1 71 ? 16.025 0.714 -33.227 1.00 72.50 71 GLY A C 1
ATOM 594 O O . GLY A 1 71 ? 17.027 0.738 -32.510 1.00 72.50 71 GLY A O 1
ATOM 595 N N . LEU A 1 72 ? 15.272 1.800 -33.432 1.00 80.31 72 LEU A N 1
ATOM 596 C CA . LEU A 1 72 ? 15.591 3.151 -32.937 1.00 80.31 72 LEU A CA 1
ATOM 597 C C . LEU A 1 72 ? 15.747 3.254 -31.405 1.00 80.31 72 LEU A C 1
ATOM 599 O O . LEU A 1 72 ? 16.431 4.144 -30.904 1.00 80.31 72 LEU A O 1
ATOM 603 N N . GLN A 1 73 ? 15.219 2.296 -30.641 1.00 81.31 73 GLN A N 1
ATOM 604 C CA . GLN A 1 73 ? 15.450 2.206 -29.196 1.00 81.31 73 GLN A CA 1
ATOM 605 C C . GLN A 1 73 ? 16.944 2.076 -28.834 1.00 81.31 73 GLN A C 1
ATOM 607 O O . GLN A 1 73 ? 17.384 2.595 -27.804 1.00 81.31 73 GLN A O 1
ATOM 612 N N . ASN A 1 74 ? 17.740 1.420 -29.684 1.00 85.06 74 ASN A N 1
ATOM 613 C CA . ASN A 1 74 ? 19.185 1.290 -29.487 1.00 85.06 74 ASN A CA 1
ATOM 614 C C . ASN A 1 74 ? 19.910 2.622 -29.707 1.00 85.06 74 ASN A C 1
ATOM 616 O O . ASN A 1 74 ? 20.814 2.952 -28.939 1.00 85.06 74 ASN A O 1
ATOM 620 N N . ALA A 1 75 ? 19.453 3.420 -30.677 1.00 83.94 75 ALA A N 1
ATOM 621 C CA . ALA A 1 75 ? 19.934 4.784 -30.882 1.00 83.94 75 ALA A CA 1
ATOM 622 C C . ALA A 1 75 ? 19.627 5.670 -29.664 1.00 83.94 75 ALA A C 1
ATOM 624 O O . ALA A 1 75 ? 20.520 6.340 -29.152 1.00 83.94 75 ALA A O 1
ATOM 625 N N . ALA A 1 76 ? 18.408 5.584 -29.121 1.00 84.56 76 ALA A N 1
ATOM 626 C CA . ALA A 1 76 ? 18.024 6.308 -27.908 1.00 84.56 76 ALA A CA 1
ATOM 627 C C . ALA A 1 76 ? 18.879 5.915 -26.685 1.00 84.56 76 ALA A C 1
ATOM 629 O O . ALA A 1 76 ? 19.276 6.766 -25.888 1.00 84.56 76 ALA A O 1
ATOM 630 N N . ASN A 1 77 ? 19.186 4.621 -26.528 1.00 86.31 77 ASN A N 1
ATOM 631 C CA . ASN A 1 77 ? 20.064 4.141 -25.457 1.00 86.31 77 ASN A CA 1
ATOM 632 C C . ASN A 1 77 ? 21.503 4.653 -25.629 1.00 86.31 77 ASN A C 1
ATOM 634 O O . ASN A 1 77 ? 22.142 5.006 -24.639 1.00 86.31 77 ASN A O 1
ATOM 638 N N . HIS A 1 78 ? 22.010 4.697 -26.864 1.00 87.50 78 HIS A N 1
ATOM 639 C CA . HIS A 1 78 ? 23.332 5.234 -27.177 1.00 87.50 78 HIS A CA 1
ATOM 640 C C . HIS A 1 78 ? 23.428 6.734 -26.861 1.00 87.50 78 HIS A C 1
ATOM 642 O O . HIS A 1 78 ? 24.336 7.126 -26.131 1.00 87.50 78 HIS A O 1
ATOM 648 N N . LEU A 1 79 ? 22.459 7.542 -27.312 1.00 87.31 79 LEU A N 1
ATOM 649 C CA . LEU A 1 79 ? 22.399 8.979 -27.011 1.00 87.31 79 LEU A CA 1
ATOM 650 C C . LEU A 1 79 ? 22.444 9.248 -25.503 1.00 87.31 79 LEU A C 1
ATOM 652 O O . LEU A 1 79 ? 23.226 10.074 -25.041 1.00 87.31 79 LEU A O 1
ATOM 656 N N . TRP A 1 80 ? 21.685 8.492 -24.708 1.00 86.12 80 TRP A N 1
ATOM 657 C CA . TRP A 1 80 ? 21.704 8.657 -23.255 1.00 86.12 80 TRP A CA 1
ATOM 658 C C . TRP A 1 80 ? 23.020 8.214 -22.601 1.00 86.12 80 TRP A C 1
ATOM 660 O O . TRP A 1 80 ? 23.522 8.863 -21.683 1.00 86.12 80 TRP A O 1
ATOM 670 N N . ARG A 1 81 ? 23.590 7.084 -23.029 1.00 85.88 81 ARG A N 1
ATOM 671 C CA . ARG A 1 81 ? 24.804 6.536 -22.405 1.00 85.88 81 ARG A CA 1
ATOM 672 C C . ARG A 1 81 ? 26.039 7.374 -22.711 1.00 85.88 81 ARG A C 1
ATOM 674 O O . ARG A 1 81 ? 26.789 7.678 -21.788 1.00 85.88 81 ARG A O 1
ATOM 681 N N . GLU A 1 82 ? 26.206 7.737 -23.977 1.00 84.56 82 GLU A N 1
ATOM 682 C CA . GLU A 1 82 ? 27.436 8.319 -24.515 1.00 84.56 82 GLU A CA 1
ATOM 683 C C . GLU A 1 82 ? 27.399 9.846 -24.600 1.00 84.56 82 GLU A C 1
ATOM 685 O O . GLU A 1 82 ? 28.447 10.478 -24.482 1.00 84.56 82 GLU A O 1
ATOM 690 N N . HIS A 1 83 ? 26.211 10.427 -24.802 1.00 84.88 83 HIS A N 1
ATOM 691 C CA . HIS A 1 83 ? 26.027 11.867 -25.017 1.00 84.88 83 HIS A CA 1
ATOM 692 C C . HIS A 1 83 ? 25.156 12.536 -23.943 1.00 84.88 83 HIS A C 1
ATOM 694 O O . HIS A 1 83 ? 25.091 13.758 -23.887 1.00 84.88 83 HIS A O 1
ATOM 700 N N . LYS A 1 84 ? 24.522 11.752 -23.054 1.00 81.75 84 LYS A N 1
ATOM 701 C CA . LYS A 1 84 ? 23.616 12.229 -21.990 1.00 81.75 84 LYS A CA 1
ATOM 702 C C . LYS A 1 84 ? 22.448 13.079 -22.506 1.00 81.75 84 LYS A C 1
ATOM 704 O O . LYS A 1 84 ? 21.874 13.852 -21.747 1.00 81.75 84 LYS A O 1
ATOM 709 N N . THR A 1 85 ? 22.055 12.895 -23.766 1.00 82.19 85 THR A N 1
ATOM 710 C CA . THR A 1 85 ? 20.938 13.620 -24.383 1.00 82.19 85 THR A CA 1
ATOM 711 C C . THR A 1 85 ? 19.603 13.043 -23.889 1.00 82.19 85 THR A C 1
ATOM 713 O O . THR A 1 85 ? 19.327 11.867 -24.159 1.00 82.19 85 THR A O 1
ATOM 716 N N . PRO A 1 86 ? 18.777 13.810 -23.149 1.00 82.25 86 PRO A N 1
ATOM 717 C CA . PRO A 1 86 ? 17.465 13.352 -22.699 1.00 82.25 86 PRO A CA 1
ATOM 718 C C . PRO A 1 86 ? 16.464 13.311 -23.857 1.00 82.25 86 PRO A C 1
ATOM 720 O O . PRO A 1 86 ? 16.561 14.096 -24.800 1.00 82.25 86 PRO A O 1
ATOM 723 N N . ALA A 1 87 ? 15.462 12.433 -23.760 1.00 83.00 87 ALA A N 1
ATOM 724 C CA . ALA A 1 87 ? 14.293 12.541 -24.628 1.00 83.00 87 ALA A CA 1
ATOM 725 C C . ALA A 1 87 ? 13.551 13.875 -24.370 1.00 83.00 87 ALA A C 1
ATOM 727 O O . ALA A 1 87 ? 13.418 14.256 -23.200 1.00 83.00 87 ALA A O 1
ATOM 728 N N . PRO A 1 88 ? 13.057 14.560 -25.420 1.00 81.44 88 PRO A N 1
ATOM 729 C CA . PRO A 1 88 ? 12.208 15.742 -25.284 1.00 81.44 88 PRO A CA 1
ATOM 730 C C . PRO A 1 88 ? 10.963 15.483 -24.426 1.00 81.44 88 PRO A C 1
ATOM 732 O O . PRO A 1 88 ? 10.513 14.346 -24.262 1.00 81.44 88 PRO A O 1
ATOM 735 N N . GLU A 1 89 ? 10.387 16.547 -23.873 1.00 72.38 89 GLU A N 1
ATOM 736 C CA . GLU A 1 89 ? 9.180 16.440 -23.057 1.00 72.38 89 GLU A CA 1
ATOM 737 C C . GLU A 1 89 ? 8.003 15.897 -23.888 1.00 72.38 89 GLU A C 1
ATOM 739 O O . GLU A 1 89 ? 7.728 16.375 -24.985 1.00 72.38 89 GLU A O 1
ATOM 744 N N . GLY A 1 90 ? 7.338 14.852 -23.383 1.00 72.56 90 GLY A N 1
ATOM 745 C CA . GLY A 1 90 ? 6.262 14.143 -24.088 1.00 72.56 90 GLY A CA 1
ATOM 746 C C . GLY A 1 90 ? 6.714 12.975 -24.978 1.00 72.56 90 GLY A C 1
ATOM 747 O O . GLY A 1 90 ? 5.875 12.178 -25.394 1.00 72.56 90 GLY A O 1
ATOM 748 N N . GLU A 1 91 ? 8.017 12.808 -25.214 1.00 80.31 91 GLU A N 1
ATOM 749 C CA . GLU A 1 91 ? 8.558 11.741 -26.062 1.00 80.31 91 GLU A CA 1
ATOM 750 C C . GLU A 1 91 ? 8.959 10.476 -25.285 1.00 80.31 91 GLU A C 1
ATOM 752 O O . GLU A 1 91 ? 9.201 10.479 -24.072 1.00 80.31 91 GLU A O 1
ATOM 757 N N . LYS A 1 92 ? 9.056 9.345 -25.997 1.00 78.69 92 LYS A N 1
ATOM 758 C CA . LYS A 1 92 ? 9.458 8.066 -25.386 1.00 78.69 92 LYS A CA 1
ATOM 759 C C . LYS A 1 92 ? 10.922 8.116 -24.932 1.00 78.69 92 LYS A C 1
ATOM 761 O O . LYS A 1 92 ? 11.837 8.179 -25.755 1.00 78.69 92 LYS A O 1
ATOM 766 N N . LYS A 1 93 ? 11.131 8.019 -23.614 1.00 82.69 93 LYS A N 1
ATOM 767 C CA . LYS A 1 93 ? 12.453 7.919 -22.975 1.00 82.69 93 LYS A CA 1
ATOM 768 C C . LYS A 1 93 ? 13.162 6.618 -23.335 1.00 82.69 93 LYS A C 1
ATOM 770 O O . LYS A 1 93 ? 12.532 5.582 -23.553 1.00 82.69 93 LYS A O 1
ATOM 775 N N . SER A 1 94 ? 14.493 6.651 -23.336 1.00 80.12 94 SER A N 1
ATOM 776 C CA . SER A 1 94 ? 15.278 5.440 -23.557 1.00 80.12 94 SER A CA 1
ATOM 777 C C . SER A 1 94 ? 15.230 4.502 -22.344 1.00 80.12 94 SER A C 1
ATOM 779 O O . SER A 1 94 ? 15.102 4.948 -21.205 1.00 80.12 94 SER A O 1
ATOM 781 N N . THR A 1 95 ? 15.371 3.189 -22.548 1.00 79.62 95 THR A N 1
ATOM 782 C CA . THR A 1 95 ? 15.482 2.228 -21.436 1.00 79.62 95 THR A CA 1
ATOM 783 C C . THR A 1 95 ? 16.661 2.570 -20.521 1.00 79.62 95 THR A C 1
ATOM 785 O O . THR A 1 95 ? 16.566 2.421 -19.305 1.00 79.62 95 THR A O 1
ATOM 788 N N . ALA A 1 96 ? 17.768 3.056 -21.091 1.00 78.38 96 ALA A N 1
ATOM 789 C CA . ALA A 1 96 ? 18.923 3.512 -20.325 1.00 78.38 96 ALA A CA 1
ATOM 790 C C . ALA A 1 96 ? 18.603 4.755 -19.470 1.00 78.38 96 ALA A C 1
ATOM 792 O O . ALA A 1 96 ? 19.021 4.809 -18.314 1.00 78.38 96 ALA A O 1
ATOM 793 N N . GLN A 1 97 ? 17.817 5.699 -20.003 1.00 81.38 97 GLN A N 1
ATOM 794 C CA . GLN A 1 97 ? 17.340 6.880 -19.279 1.00 81.38 97 GLN A CA 1
ATOM 795 C C . GLN A 1 97 ? 16.392 6.502 -18.141 1.00 81.38 97 GLN A C 1
ATOM 797 O O . GLN A 1 97 ? 16.586 6.939 -17.009 1.00 81.38 97 GLN A O 1
ATOM 802 N N . LEU A 1 98 ? 15.421 5.627 -18.408 1.00 79.19 98 LEU A N 1
ATOM 803 C CA . LEU A 1 98 ? 14.491 5.128 -17.394 1.00 79.19 98 LEU A CA 1
ATOM 804 C C . LEU A 1 98 ? 15.221 4.412 -16.255 1.00 79.19 98 LEU A C 1
ATOM 806 O O . LEU A 1 98 ? 14.888 4.626 -15.094 1.00 79.19 98 LEU A O 1
ATOM 810 N N . LYS A 1 99 ? 16.248 3.609 -16.563 1.00 77.38 99 LYS A N 1
ATOM 811 C CA . LYS A 1 99 ? 17.073 2.949 -15.542 1.00 77.38 99 LYS A CA 1
ATOM 812 C C . LYS A 1 99 ? 17.827 3.959 -14.679 1.00 77.38 99 LYS A C 1
ATOM 814 O O . LYS A 1 99 ? 17.773 3.845 -13.461 1.00 77.38 99 LYS A O 1
ATOM 819 N N . SER A 1 100 ? 18.477 4.965 -15.266 1.00 70.44 100 SER A N 1
ATOM 820 C CA . SER A 1 100 ? 19.167 5.992 -14.470 1.00 70.44 100 SER A CA 1
ATOM 821 C C . SER A 1 100 ? 18.209 6.867 -13.661 1.00 70.44 100 SER A C 1
ATOM 823 O O . SER A 1 100 ? 18.501 7.183 -12.514 1.00 70.44 100 SER A O 1
ATOM 825 N N . GLU A 1 101 ? 17.045 7.219 -14.212 1.00 68.69 101 GLU A N 1
ATOM 826 C CA . GLU A 1 101 ? 16.014 7.958 -13.474 1.00 68.69 101 GLU A CA 1
ATOM 827 C C . GLU A 1 101 ? 15.409 7.103 -12.348 1.00 68.69 101 GLU A C 1
ATOM 829 O O . GLU A 1 101 ? 15.094 7.624 -11.283 1.00 68.69 101 GLU A O 1
ATOM 834 N N . CYS A 1 102 ? 15.283 5.786 -12.540 1.00 55.09 102 CYS A N 1
ATOM 835 C CA . CYS A 1 102 ? 14.847 4.852 -11.502 1.00 55.09 102 CYS A CA 1
ATOM 836 C C . CYS A 1 102 ? 15.881 4.719 -10.374 1.00 55.09 102 CYS A C 1
ATOM 838 O O . CYS A 1 102 ? 15.499 4.678 -9.208 1.00 55.09 102 CYS A O 1
ATOM 840 N N . VAL A 1 103 ? 17.178 4.709 -10.699 1.00 52.72 103 VAL A N 1
ATOM 841 C CA . VAL A 1 103 ? 18.262 4.710 -9.700 1.00 52.72 103 VAL A CA 1
ATOM 842 C C . VAL A 1 103 ? 18.251 6.008 -8.883 1.00 52.72 103 VAL A C 1
ATOM 844 O O . VAL A 1 103 ? 18.390 5.959 -7.667 1.00 52.72 103 VAL A O 1
ATOM 847 N N . LEU A 1 104 ? 17.978 7.161 -9.504 1.00 51.19 104 LEU A N 1
ATOM 848 C CA . LEU A 1 104 ? 17.800 8.431 -8.781 1.00 51.19 104 LEU A CA 1
ATOM 849 C C . LEU A 1 104 ? 16.506 8.475 -7.941 1.00 51.19 104 LEU A C 1
ATOM 851 O O . LEU A 1 104 ? 16.435 9.202 -6.955 1.00 51.19 104 LEU A O 1
ATOM 855 N N . LYS A 1 105 ? 15.496 7.662 -8.280 1.00 50.94 105 LYS A N 1
ATOM 856 C CA . LYS A 1 105 ? 14.280 7.445 -7.471 1.00 50.94 105 LYS A CA 1
ATOM 857 C C . LYS A 1 105 ? 14.459 6.411 -6.351 1.00 50.94 105 LYS A C 1
ATOM 859 O O . LYS A 1 105 ? 13.487 6.132 -5.647 1.00 50.94 105 LYS A O 1
ATOM 864 N N . SER A 1 106 ? 15.672 5.889 -6.135 1.00 45.19 106 SER A N 1
ATOM 865 C CA . SER A 1 106 ? 16.023 4.972 -5.037 1.00 45.19 106 SER A CA 1
ATOM 866 C C . SER A 1 106 ? 16.030 5.628 -3.642 1.00 45.19 106 SER A C 1
ATOM 868 O O . SER A 1 106 ? 16.585 5.074 -2.702 1.00 45.19 106 SER A O 1
ATOM 870 N N . ASN A 1 107 ? 15.358 6.765 -3.464 1.00 53.91 107 ASN A N 1
ATOM 871 C CA . ASN A 1 107 ? 14.847 7.190 -2.159 1.00 53.91 107 ASN A CA 1
ATOM 872 C C . ASN A 1 107 ? 13.480 6.538 -1.880 1.00 53.91 107 ASN A C 1
ATOM 874 O O . ASN A 1 107 ? 12.601 7.166 -1.290 1.00 53.91 107 ASN A O 1
ATOM 878 N N . GLN A 1 108 ? 13.252 5.304 -2.350 1.00 58.47 108 GLN A N 1
ATOM 879 C CA . GLN A 1 108 ? 12.059 4.566 -1.951 1.00 58.47 108 GLN A CA 1
ATOM 880 C C . GLN A 1 108 ? 12.169 4.296 -0.445 1.00 58.47 108 GLN A C 1
ATOM 882 O O . GLN A 1 108 ? 13.179 3.731 -0.014 1.00 58.47 108 GLN A O 1
ATOM 887 N N . PRO A 1 109 ? 11.185 4.717 0.365 1.00 68.94 109 PRO A N 1
ATOM 888 C CA . PRO A 1 109 ? 11.220 4.478 1.797 1.00 68.94 109 PRO A CA 1
ATOM 889 C C . PRO A 1 109 ? 11.259 2.967 2.047 1.00 68.94 109 PRO A C 1
ATOM 891 O O . PRO A 1 109 ? 10.371 2.229 1.630 1.00 68.94 109 PRO A O 1
ATOM 894 N N . THR A 1 110 ? 12.312 2.496 2.707 1.00 80.19 110 THR A N 1
ATOM 895 C CA . THR A 1 110 ? 12.424 1.116 3.193 1.00 80.19 110 THR A CA 1
ATOM 896 C C . THR A 1 110 ? 11.828 1.018 4.594 1.00 80.19 110 THR A C 1
ATOM 898 O O . THR A 1 110 ? 11.800 2.014 5.322 1.00 80.19 110 THR A O 1
ATOM 901 N N . ILE A 1 111 ? 11.407 -0.177 5.021 1.00 81.31 111 ILE A N 1
ATOM 902 C CA . ILE A 1 111 ? 10.911 -0.390 6.394 1.00 81.31 111 ILE A CA 1
ATOM 903 C C . ILE A 1 111 ? 11.952 0.065 7.420 1.00 81.31 111 ILE A C 1
ATOM 905 O O . ILE A 1 111 ? 11.605 0.765 8.368 1.00 81.31 111 ILE A O 1
ATOM 909 N N . ALA A 1 112 ? 13.227 -0.262 7.188 1.00 80.50 112 ALA A N 1
ATOM 910 C CA . ALA A 1 112 ? 14.321 0.176 8.044 1.00 80.50 112 ALA A CA 1
ATOM 911 C C . ALA A 1 112 ? 14.403 1.708 8.128 1.00 80.50 112 ALA A C 1
ATOM 913 O O . ALA A 1 112 ? 14.484 2.252 9.224 1.00 80.50 112 ALA A O 1
ATOM 914 N N . SER A 1 113 ? 14.286 2.422 7.003 1.00 80.25 113 SER A N 1
ATOM 915 C CA . SER A 1 113 ? 14.306 3.891 7.014 1.00 80.25 113 SER A CA 1
ATOM 916 C C . SER A 1 113 ? 13.095 4.515 7.722 1.00 80.25 113 SER A C 1
ATOM 918 O O . SER A 1 113 ? 13.256 5.482 8.462 1.00 80.25 113 SER A O 1
ATOM 920 N N . VAL A 1 114 ? 11.891 3.950 7.548 1.00 80.25 114 VAL A N 1
ATOM 921 C CA . VAL A 1 114 ? 10.651 4.475 8.148 1.00 80.25 114 VAL A CA 1
ATOM 922 C C . VAL A 1 114 ? 10.623 4.240 9.656 1.00 80.25 114 VAL A C 1
ATOM 924 O O . VAL A 1 114 ? 10.285 5.147 10.414 1.00 80.25 114 VAL A O 1
ATOM 927 N N . LEU A 1 115 ? 11.021 3.045 10.097 1.00 77.19 115 LEU A N 1
ATOM 928 C CA . LEU A 1 115 ? 11.100 2.691 11.516 1.00 77.19 115 LEU A CA 1
ATOM 929 C C . LEU A 1 115 ? 12.399 3.170 12.185 1.00 77.19 115 LEU A C 1
ATOM 931 O O . LEU A 1 115 ? 12.571 2.956 13.382 1.00 77.19 115 LEU A O 1
ATOM 935 N N . LYS A 1 116 ? 13.293 3.831 11.434 1.00 82.12 116 LYS A N 1
ATOM 936 C CA . LYS A 1 116 ? 14.615 4.303 11.882 1.00 82.12 116 LYS A CA 1
ATOM 937 C C . LYS A 1 116 ? 15.472 3.187 12.499 1.00 82.12 116 LYS A C 1
ATOM 939 O O . LYS A 1 116 ? 16.119 3.395 13.521 1.00 82.12 116 LYS A O 1
ATOM 944 N N . LEU A 1 117 ? 15.451 2.013 11.874 1.00 81.19 117 LEU A N 1
ATOM 945 C CA . LEU A 1 117 ? 16.221 0.835 12.269 1.00 81.19 117 LEU A CA 1
ATOM 946 C C . LEU A 1 117 ? 17.582 0.814 11.566 1.00 81.19 117 LEU A C 1
ATOM 948 O O . LEU A 1 117 ? 17.678 1.061 10.362 1.00 81.19 117 LEU A O 1
ATOM 952 N N . ASP A 1 118 ? 18.622 0.457 12.309 1.00 78.12 118 ASP A N 1
ATOM 953 C CA . ASP A 1 118 ? 19.977 0.244 11.817 1.00 78.12 118 ASP A CA 1
ATOM 954 C C . ASP A 1 118 ? 20.180 -1.221 11.407 1.00 78.12 118 ASP A C 1
ATOM 956 O O . ASP A 1 118 ? 20.362 -2.111 12.239 1.00 78.12 118 ASP A O 1
ATOM 960 N N . VAL A 1 119 ? 20.187 -1.476 10.097 1.00 82.31 119 VAL A N 1
ATOM 961 C CA . VAL A 1 119 ? 20.369 -2.823 9.528 1.00 82.31 119 VAL A CA 1
ATOM 962 C C . VAL A 1 119 ? 21.753 -3.426 9.786 1.00 82.31 119 VAL A C 1
ATOM 964 O O . VAL A 1 119 ? 21.931 -4.618 9.558 1.00 82.31 119 VAL A O 1
ATOM 967 N N . ASN A 1 120 ? 22.723 -2.645 10.275 1.00 76.69 120 ASN A N 1
ATOM 968 C CA . ASN A 1 120 ? 24.034 -3.168 10.666 1.00 76.69 120 ASN A CA 1
ATOM 969 C C . ASN A 1 120 ? 23.997 -3.867 12.031 1.00 76.69 120 ASN A C 1
ATOM 971 O O . ASN A 1 120 ? 24.918 -4.608 12.375 1.00 76.69 120 ASN A O 1
ATOM 975 N N . LYS A 1 121 ? 22.938 -3.650 12.821 1.00 78.94 121 LYS A N 1
ATOM 976 C CA . LYS A 1 121 ? 22.728 -4.358 14.082 1.00 78.94 121 LYS A CA 1
ATOM 977 C C . LYS A 1 121 ? 21.835 -5.575 13.840 1.00 78.94 121 LYS A C 1
ATOM 979 O O . LYS A 1 121 ? 20.701 -5.403 13.390 1.00 78.94 121 LYS A O 1
ATOM 984 N N . PRO A 1 122 ? 22.260 -6.789 14.233 1.00 78.69 122 PRO A N 1
ATOM 985 C CA . PRO A 1 122 ? 21.512 -8.015 13.945 1.00 78.69 122 PRO A CA 1
ATOM 986 C C . PRO A 1 122 ? 20.097 -7.993 14.542 1.00 78.69 122 PRO A C 1
ATOM 988 O O . PRO A 1 122 ? 19.140 -8.430 13.910 1.00 78.69 122 PRO A O 1
ATOM 991 N N . THR A 1 123 ? 19.926 -7.410 15.731 1.00 76.19 123 THR A N 1
ATOM 992 C CA . THR A 1 123 ? 18.609 -7.277 16.370 1.00 76.19 123 THR A CA 1
ATOM 993 C C . THR A 1 123 ? 17.656 -6.399 15.559 1.00 76.19 123 THR A C 1
ATOM 995 O O . THR A 1 123 ? 16.508 -6.778 15.350 1.00 76.19 123 THR A O 1
ATOM 998 N N . GLU A 1 124 ? 18.111 -5.235 15.095 1.00 79.50 124 GLU A N 1
ATOM 999 C CA . GLU A 1 124 ? 17.276 -4.278 14.358 1.00 79.50 124 GLU A CA 1
ATOM 1000 C C . GLU A 1 124 ? 17.029 -4.741 12.910 1.00 79.50 124 GLU A C 1
ATOM 1002 O O . GLU A 1 124 ? 15.920 -4.594 12.391 1.00 79.50 124 GLU A O 1
ATOM 1007 N N . GLN A 1 125 ? 18.006 -5.418 12.299 1.00 79.00 125 GLN A N 1
ATOM 1008 C CA . GLN A 1 125 ? 17.848 -6.115 11.023 1.00 79.00 125 GLN A CA 1
ATOM 1009 C C . GLN A 1 125 ? 16.770 -7.208 11.097 1.00 79.00 125 GLN A C 1
ATOM 1011 O O . GLN A 1 125 ? 15.895 -7.271 10.234 1.00 79.00 125 GLN A O 1
ATOM 1016 N N . ASN A 1 126 ? 16.779 -8.030 12.152 1.00 77.25 126 ASN A N 1
ATOM 1017 C CA . ASN A 1 126 ? 15.774 -9.075 12.356 1.00 77.25 126 ASN A CA 1
ATOM 1018 C C . ASN A 1 126 ? 14.362 -8.499 12.542 1.00 77.25 126 ASN A C 1
ATOM 1020 O O . ASN A 1 126 ? 13.394 -9.091 12.062 1.00 77.25 126 ASN A O 1
ATOM 1024 N N . ILE A 1 127 ? 14.230 -7.329 13.180 1.00 76.06 127 ILE A N 1
ATOM 1025 C CA . ILE A 1 127 ? 12.950 -6.610 13.267 1.00 76.06 127 ILE A CA 1
ATOM 1026 C C . ILE A 1 127 ? 12.470 -6.232 11.864 1.00 76.06 127 ILE A C 1
ATOM 1028 O O . ILE A 1 127 ? 11.349 -6.581 11.495 1.00 76.06 127 ILE A O 1
ATOM 1032 N N . ALA A 1 128 ? 13.316 -5.574 11.065 1.00 80.75 128 ALA A N 1
ATOM 1033 C CA . ALA A 1 128 ? 12.962 -5.182 9.702 1.00 80.75 128 ALA A CA 1
ATOM 1034 C C . ALA A 1 128 ? 12.563 -6.399 8.848 1.00 80.75 128 ALA A C 1
ATOM 1036 O O . ALA A 1 128 ? 11.488 -6.398 8.252 1.00 80.75 128 ALA A O 1
ATOM 1037 N N . ASN A 1 129 ? 13.365 -7.468 8.864 1.00 81.19 129 ASN A N 1
ATOM 1038 C CA . ASN A 1 129 ? 13.083 -8.702 8.128 1.00 81.19 129 ASN A CA 1
ATOM 1039 C C . ASN A 1 129 ? 11.774 -9.362 8.576 1.00 81.19 129 ASN A C 1
ATOM 1041 O O . ASN A 1 129 ? 11.031 -9.865 7.739 1.00 81.19 129 ASN A O 1
ATOM 1045 N N . SER A 1 130 ? 11.450 -9.316 9.872 1.00 76.25 130 SER A N 1
ATOM 1046 C CA . SER A 1 130 ? 10.183 -9.844 10.383 1.00 76.25 130 SER A CA 1
ATOM 1047 C C . SER A 1 130 ? 8.969 -9.031 9.935 1.00 76.25 130 SER A C 1
ATOM 1049 O O . SER A 1 130 ? 7.899 -9.613 9.781 1.00 76.25 130 SER A O 1
ATOM 1051 N N . PHE A 1 131 ? 9.086 -7.713 9.753 1.00 76.50 131 PHE A N 1
ATOM 1052 C CA . PHE A 1 131 ? 8.003 -6.915 9.167 1.00 76.50 131 PHE A CA 1
ATOM 1053 C C . PHE A 1 131 ? 7.813 -7.233 7.679 1.00 76.50 131 PHE A C 1
ATOM 1055 O O . PHE A 1 131 ? 6.676 -7.296 7.218 1.00 76.50 131 PHE A O 1
ATOM 1062 N N . ILE A 1 132 ? 8.911 -7.466 6.948 1.00 80.38 132 ILE A N 1
ATOM 1063 C CA . ILE A 1 132 ? 8.876 -7.826 5.522 1.00 80.38 132 ILE A CA 1
ATOM 1064 C C . ILE A 1 132 ? 8.240 -9.205 5.325 1.00 80.38 132 ILE A C 1
ATOM 1066 O O . ILE A 1 132 ? 7.340 -9.343 4.505 1.00 80.38 132 ILE A O 1
ATOM 1070 N N . SER A 1 133 ? 8.689 -10.219 6.070 1.00 75.88 133 SER A N 1
ATOM 1071 C CA . SER A 1 133 ? 8.269 -11.610 5.854 1.00 75.88 133 SER A CA 1
ATOM 1072 C C . SER A 1 133 ? 6.836 -11.900 6.290 1.00 75.88 133 SER A C 1
ATOM 1074 O O . SER A 1 133 ? 6.206 -12.800 5.747 1.00 75.88 133 SER A O 1
ATOM 1076 N N . ARG A 1 134 ? 6.306 -11.152 7.266 1.00 74.31 134 ARG A N 1
ATOM 1077 C CA . ARG A 1 134 ? 4.952 -11.374 7.799 1.00 74.31 134 ARG A CA 1
ATOM 1078 C C . ARG A 1 134 ? 3.853 -10.647 7.023 1.00 74.31 134 ARG A C 1
ATOM 1080 O O . ARG A 1 134 ? 2.683 -10.942 7.247 1.00 74.31 134 ARG A O 1
ATOM 1087 N N . PHE A 1 135 ? 4.189 -9.681 6.167 1.00 82.94 135 PHE A N 1
ATOM 1088 C CA . PHE A 1 135 ? 3.182 -8.897 5.457 1.00 82.94 135 PHE A CA 1
ATOM 1089 C C . PHE A 1 135 ? 2.824 -9.524 4.106 1.00 82.94 135 PHE A C 1
ATOM 1091 O O . PHE A 1 135 ? 3.604 -9.465 3.157 1.00 82.94 135 PHE A O 1
ATOM 1098 N N . ASP A 1 136 ? 1.603 -10.046 4.001 1.00 82.62 136 ASP A N 1
ATOM 1099 C CA . ASP A 1 136 ? 1.006 -10.469 2.734 1.00 82.62 136 ASP A CA 1
ATOM 1100 C C . ASP A 1 136 ? 0.038 -9.392 2.220 1.00 82.62 136 ASP A C 1
ATOM 1102 O O . ASP A 1 136 ? -1.051 -9.167 2.764 1.00 82.62 136 ASP A O 1
ATOM 1106 N N . LYS A 1 137 ? 0.431 -8.746 1.116 1.00 84.12 137 LYS A N 1
ATOM 1107 C CA . LYS A 1 137 ? -0.362 -7.721 0.432 1.00 84.12 137 LYS A CA 1
ATOM 1108 C C . LYS A 1 137 ? -1.739 -8.228 -0.004 1.00 84.12 137 LYS A C 1
ATOM 1110 O O . LYS A 1 137 ? -2.713 -7.488 0.125 1.00 84.12 137 LYS A O 1
ATOM 1115 N N . GLN A 1 138 ? -1.839 -9.440 -0.546 1.00 81.31 138 GLN A N 1
ATOM 1116 C CA . GLN A 1 138 ? -3.104 -9.968 -1.057 1.00 81.31 138 GLN A CA 1
ATOM 1117 C C . GLN A 1 138 ? -4.046 -10.334 0.084 1.00 81.31 138 GLN A C 1
ATOM 1119 O O . GLN A 1 138 ? -5.234 -10.017 0.031 1.00 81.31 138 GLN A O 1
ATOM 1124 N N . HIS A 1 139 ? -3.524 -10.981 1.127 1.00 82.19 139 HIS A N 1
ATOM 1125 C CA . HIS A 1 139 ? -4.310 -11.290 2.315 1.00 82.19 139 HIS A CA 1
ATOM 1126 C C . HIS A 1 139 ? -4.843 -10.013 2.980 1.00 82.19 139 HIS A C 1
ATOM 1128 O O . HIS A 1 139 ? -6.048 -9.919 3.214 1.00 82.19 139 HIS A O 1
ATOM 1134 N N . PHE A 1 140 ? -3.999 -8.989 3.152 1.00 87.25 140 PHE A N 1
ATOM 1135 C CA . PHE A 1 140 ? -4.425 -7.678 3.650 1.00 87.25 140 PHE A CA 1
ATOM 1136 C C . PHE A 1 140 ? -5.540 -7.056 2.791 1.00 87.25 140 PHE A C 1
ATOM 1138 O O . PHE A 1 140 ? -6.553 -6.595 3.315 1.00 87.25 140 PHE A O 1
ATOM 1145 N N . GLN A 1 141 ? -5.390 -7.070 1.461 1.00 86.88 141 GLN A N 1
ATOM 1146 C CA . GLN A 1 141 ? -6.401 -6.528 0.548 1.00 86.88 141 GLN A CA 1
ATOM 1147 C C . GLN A 1 141 ? -7.732 -7.278 0.633 1.00 86.88 141 GLN A C 1
ATOM 1149 O O . GLN A 1 141 ? -8.785 -6.641 0.611 1.00 86.88 141 GLN A O 1
ATOM 1154 N N . ARG A 1 142 ? -7.699 -8.610 0.767 1.00 83.69 142 ARG A N 1
ATOM 1155 C CA . ARG A 1 142 ? -8.907 -9.423 0.965 1.00 83.69 142 ARG A CA 1
ATOM 1156 C C . ARG A 1 142 ? -9.632 -9.038 2.250 1.00 83.69 142 ARG A C 1
ATOM 1158 O O . ARG A 1 142 ? -10.830 -8.786 2.188 1.00 83.69 142 ARG A O 1
ATOM 1165 N N . MET A 1 143 ? -8.912 -8.902 3.362 1.00 81.75 143 MET A N 1
ATOM 1166 C CA . MET A 1 143 ? -9.523 -8.497 4.632 1.00 81.75 143 MET A CA 1
ATOM 1167 C C . MET A 1 143 ? -10.071 -7.069 4.600 1.00 81.75 143 MET A C 1
ATOM 1169 O O . MET A 1 143 ? -11.111 -6.796 5.188 1.00 81.75 143 MET A O 1
ATOM 1173 N N . LEU A 1 144 ? -9.438 -6.153 3.856 1.00 87.44 144 LEU A N 1
ATOM 1174 C CA . LEU A 1 144 ? -9.981 -4.804 3.668 1.00 87.44 144 LEU A CA 1
ATOM 1175 C C . LEU A 1 144 ? -11.306 -4.821 2.902 1.00 87.44 144 LEU A C 1
ATOM 1177 O O . LEU A 1 144 ? -12.225 -4.079 3.244 1.00 87.44 144 LEU A O 1
ATOM 1181 N N . VAL A 1 145 ? -11.412 -5.659 1.870 1.00 86.50 145 VAL A N 1
ATOM 1182 C CA . VAL A 1 145 ? -12.666 -5.844 1.130 1.00 86.50 145 VAL A CA 1
ATOM 1183 C C . VAL A 1 145 ? -13.723 -6.497 2.017 1.00 86.50 145 VAL A C 1
ATOM 1185 O O . VAL A 1 145 ? -14.859 -6.031 2.030 1.00 86.50 145 VAL A O 1
ATOM 1188 N N . GLU A 1 146 ? -13.353 -7.525 2.777 1.00 82.94 146 GLU A N 1
ATOM 1189 C CA . GLU A 1 146 ? -14.246 -8.207 3.715 1.00 82.94 146 GLU A CA 1
ATOM 1190 C C . GLU A 1 146 ? -14.801 -7.243 4.763 1.00 82.94 146 GLU A C 1
ATOM 1192 O O . GLU A 1 146 ? -16.019 -7.146 4.886 1.00 82.94 146 GLU A O 1
ATOM 1197 N N . LEU A 1 147 ? -13.944 -6.426 5.385 1.00 83.81 147 LEU A N 1
ATOM 1198 C CA . LEU A 1 147 ? -14.360 -5.367 6.301 1.00 83.81 147 LEU A CA 1
ATOM 1199 C C . LEU A 1 147 ? -15.367 -4.419 5.645 1.00 83.81 147 LEU A C 1
ATOM 1201 O O . LEU A 1 147 ? -16.393 -4.114 6.244 1.00 83.81 147 LEU A O 1
ATOM 1205 N N . ILE A 1 148 ? -15.111 -3.939 4.423 1.00 84.75 148 ILE A N 1
ATOM 1206 C CA . ILE A 1 148 ? -16.028 -3.020 3.722 1.00 84.75 148 ILE A CA 1
ATOM 1207 C C . ILE A 1 148 ? -17.397 -3.671 3.508 1.00 84.75 148 ILE A C 1
ATOM 1209 O O . ILE A 1 148 ? -18.423 -3.025 3.728 1.00 84.75 148 ILE A O 1
ATOM 1213 N N . VAL A 1 149 ? -17.409 -4.934 3.081 1.00 82.38 149 VAL A N 1
ATOM 1214 C CA . VAL A 1 149 ? -18.635 -5.673 2.767 1.00 82.38 149 VAL A CA 1
ATOM 1215 C C . VAL A 1 149 ? -19.417 -6.011 4.035 1.00 82.38 149 VAL A C 1
ATOM 1217 O O . VAL A 1 149 ? -20.616 -5.737 4.086 1.00 82.38 149 VAL A O 1
ATOM 1220 N N . SER A 1 150 ? -18.770 -6.562 5.063 1.00 76.25 150 SER A N 1
ATOM 1221 C CA . SER A 1 150 ? -19.445 -7.020 6.282 1.00 76.25 150 SER A CA 1
ATOM 1222 C C . SER A 1 150 ? -19.968 -5.863 7.131 1.00 76.25 150 SER A C 1
ATOM 1224 O O . SER A 1 150 ? -21.076 -5.923 7.665 1.00 76.25 150 SER A O 1
ATOM 1226 N N . SER A 1 151 ? -19.227 -4.753 7.172 1.00 77.19 151 SER A N 1
ATOM 1227 C CA . SER A 1 151 ? -19.636 -3.543 7.885 1.00 77.19 151 SER A CA 1
ATOM 1228 C C . SER A 1 151 ? -20.522 -2.596 7.066 1.00 77.19 151 SER A C 1
ATOM 1230 O O . SER A 1 151 ? -20.850 -1.497 7.533 1.00 77.19 151 SER A O 1
ATOM 1232 N N . ASN A 1 152 ? -20.926 -3.018 5.859 1.00 82.12 152 ASN A N 1
ATOM 1233 C CA . ASN A 1 152 ? -21.778 -2.274 4.930 1.00 82.12 152 ASN A CA 1
ATOM 1234 C C . ASN A 1 152 ? -21.286 -0.830 4.691 1.00 82.12 152 ASN A C 1
ATOM 1236 O O . ASN A 1 152 ? -22.054 0.135 4.739 1.00 82.12 152 ASN A O 1
ATOM 1240 N N . GLN A 1 153 ? -19.977 -0.668 4.484 1.00 83.19 153 GLN A N 1
ATOM 1241 C CA . GLN A 1 153 ? -19.359 0.626 4.211 1.00 83.19 153 GLN A CA 1
ATOM 1242 C C . GLN A 1 153 ? -19.280 0.893 2.708 1.00 83.19 153 GLN A C 1
ATOM 1244 O O . GLN A 1 153 ? -19.227 -0.008 1.874 1.00 83.19 153 GLN A O 1
ATOM 1249 N N . SER A 1 154 ? -19.227 2.172 2.339 1.00 85.56 154 SER A N 1
ATOM 1250 C CA . SER A 1 154 ? -18.945 2.559 0.953 1.00 85.56 154 SER A CA 1
ATOM 1251 C C . SER A 1 154 ? -17.545 2.103 0.520 1.00 85.56 154 SER A C 1
ATOM 1253 O O . SER A 1 154 ? -16.615 2.117 1.321 1.00 85.56 154 SER A O 1
ATOM 1255 N N . PHE A 1 155 ? -17.336 1.826 -0.769 1.00 82.88 155 PHE A N 1
ATOM 1256 C CA . PHE A 1 155 ? -16.002 1.512 -1.308 1.00 82.88 155 PHE A CA 1
ATOM 1257 C C . PHE A 1 155 ? -14.961 2.626 -1.097 1.00 82.88 155 PHE A C 1
ATOM 1259 O O . PHE A 1 155 ? -13.767 2.344 -1.012 1.00 82.88 155 PHE A O 1
ATOM 1266 N N . SER A 1 156 ? -15.401 3.881 -0.955 1.00 84.56 156 SER A N 1
ATOM 1267 C CA . SER A 1 156 ? -14.556 5.015 -0.552 1.00 84.56 156 SER A CA 1
ATOM 1268 C C . SER A 1 156 ? -14.003 4.900 0.872 1.00 84.56 156 SER A C 1
ATOM 1270 O O . SER A 1 156 ? -13.099 5.647 1.235 1.00 84.56 156 SER A O 1
ATOM 1272 N N . PHE A 1 157 ? -14.489 3.958 1.685 1.00 85.38 157 PHE A N 1
ATOM 1273 C CA . PHE A 1 157 ? -13.957 3.697 3.021 1.00 85.38 157 PHE A CA 1
ATOM 1274 C C . PHE A 1 157 ? -12.482 3.269 2.992 1.00 85.38 157 PHE A C 1
ATOM 1276 O O . PHE A 1 157 ? -11.704 3.749 3.813 1.00 85.38 157 PHE A O 1
ATOM 1283 N N . ALA A 1 158 ? -12.061 2.486 1.987 1.00 85.19 158 ALA A N 1
ATOM 1284 C CA . ALA A 1 158 ? -10.650 2.134 1.762 1.00 85.19 158 ALA A CA 1
ATOM 1285 C C . ALA A 1 158 ? -9.743 3.359 1.519 1.00 85.19 158 ALA A C 1
ATOM 1287 O O . ALA A 1 158 ? -8.520 3.300 1.670 1.00 85.19 158 ALA A O 1
ATOM 1288 N N . GLU A 1 159 ? -10.338 4.484 1.116 1.00 86.69 159 GLU A N 1
ATOM 1289 C CA . GLU A 1 159 ? -9.640 5.737 0.837 1.00 86.69 159 GLU A CA 1
ATOM 1290 C C . GLU A 1 159 ? -9.593 6.680 2.037 1.00 86.69 159 GLU A C 1
ATOM 1292 O O . GLU A 1 159 ? -9.008 7.760 1.953 1.00 86.69 159 GLU A O 1
ATOM 1297 N N . ASN A 1 160 ? -10.172 6.277 3.170 1.00 86.25 160 ASN A N 1
ATOM 1298 C CA . ASN A 1 160 ? -10.194 7.094 4.367 1.00 86.25 160 ASN A CA 1
ATOM 1299 C C . ASN A 1 160 ? -8.757 7.390 4.843 1.00 86.25 160 ASN A C 1
ATOM 1301 O O . ASN A 1 160 ? -8.007 6.460 5.149 1.00 86.25 160 ASN A O 1
ATOM 1305 N N . PRO A 1 161 ? -8.362 8.672 4.950 1.00 86.38 161 PRO A N 1
ATOM 1306 C CA . PRO A 1 161 ? -6.986 9.029 5.275 1.00 86.38 161 PRO A CA 1
ATOM 1307 C C . PRO A 1 161 ? -6.587 8.607 6.692 1.00 86.38 161 PRO A C 1
ATOM 1309 O O . PRO A 1 161 ? -5.451 8.198 6.885 1.00 86.38 161 PRO A O 1
ATOM 1312 N N . VAL A 1 162 ? -7.519 8.630 7.654 1.00 85.62 162 VAL A N 1
ATOM 1313 C CA . VAL A 1 162 ? -7.253 8.199 9.040 1.00 85.62 162 VAL A CA 1
ATOM 1314 C C . VAL A 1 162 ? -7.057 6.685 9.090 1.00 85.62 162 VAL A C 1
ATOM 1316 O O . VAL A 1 162 ? -6.164 6.195 9.767 1.00 85.62 162 VAL A O 1
ATOM 1319 N N . LEU A 1 163 ? -7.855 5.934 8.327 1.00 88.31 163 LEU A N 1
ATOM 1320 C CA . LEU A 1 163 ? -7.710 4.481 8.235 1.00 88.31 163 LEU A CA 1
ATOM 1321 C C . LEU A 1 163 ? -6.358 4.090 7.615 1.00 88.31 163 LEU A C 1
ATOM 1323 O O . LEU A 1 163 ? -5.651 3.238 8.145 1.00 88.31 163 LEU A O 1
ATOM 1327 N N . ARG A 1 164 ? -5.966 4.758 6.525 1.00 90.06 164 ARG A N 1
ATOM 1328 C CA . ARG A 1 164 ? -4.662 4.541 5.880 1.00 90.06 164 ARG A CA 1
ATOM 1329 C C . ARG A 1 164 ? -3.492 4.922 6.784 1.00 90.06 164 ARG A C 1
ATOM 1331 O O . ARG A 1 164 ? -2.469 4.244 6.754 1.00 90.06 164 ARG A O 1
ATOM 1338 N N . GLU A 1 165 ? -3.644 5.977 7.581 1.00 87.00 165 GLU A N 1
ATOM 1339 C CA . GLU A 1 165 ? -2.659 6.383 8.584 1.00 87.00 165 GLU A CA 1
ATOM 1340 C C . GLU A 1 165 ? -2.497 5.312 9.667 1.00 87.00 165 GLU A C 1
ATOM 1342 O O . GLU A 1 165 ? -1.368 4.938 9.970 1.00 87.00 165 GLU A O 1
ATOM 1347 N N . ILE A 1 166 ? -3.600 4.737 10.165 1.00 86.81 166 ILE A N 1
ATOM 1348 C CA . ILE A 1 166 ? -3.566 3.614 11.115 1.00 86.81 166 ILE A CA 1
ATOM 1349 C C . ILE A 1 166 ? -2.815 2.421 10.513 1.00 86.81 166 ILE A C 1
ATOM 1351 O O . ILE A 1 166 ? -1.908 1.891 11.150 1.00 86.81 166 ILE A O 1
ATOM 1355 N N . PHE A 1 167 ? -3.139 2.010 9.284 1.00 89.56 167 PHE A N 1
ATOM 1356 C CA . PHE A 1 167 ? -2.460 0.873 8.655 1.00 89.56 167 PHE A CA 1
ATOM 1357 C C . PHE A 1 167 ? -0.972 1.135 8.414 1.00 89.56 167 PHE A C 1
ATOM 1359 O O . PHE A 1 167 ? -0.146 0.275 8.708 1.00 89.56 167 PHE A O 1
ATOM 1366 N N . GLY A 1 168 ? -0.618 2.329 7.930 1.00 84.75 168 GLY A N 1
ATOM 1367 C CA . GLY A 1 168 ? 0.777 2.717 7.724 1.00 84.75 168 GLY A CA 1
ATOM 1368 C C . GLY A 1 168 ? 1.569 2.817 9.029 1.00 84.75 168 GLY A C 1
ATOM 1369 O O . GLY A 1 168 ? 2.748 2.471 9.051 1.00 84.75 168 GLY A O 1
ATOM 1370 N N . TYR A 1 169 ? 0.918 3.247 10.112 1.00 83.62 169 TYR A N 1
ATOM 1371 C CA . TYR A 1 169 ? 1.487 3.281 11.455 1.00 83.62 169 TYR A CA 1
ATOM 1372 C C . TYR A 1 169 ? 1.753 1.872 12.002 1.00 83.62 169 TYR A C 1
ATOM 1374 O O . TYR A 1 169 ? 2.837 1.601 12.514 1.00 83.62 169 TYR A O 1
ATOM 1382 N N . LEU A 1 170 ? 0.774 0.971 11.877 1.00 83.62 170 LEU A N 1
ATOM 1383 C CA . LEU A 1 170 ? 0.884 -0.402 12.368 1.00 83.62 170 LEU A CA 1
ATOM 1384 C C . LEU A 1 170 ? 1.890 -1.224 11.560 1.00 83.62 170 LEU A C 1
ATOM 1386 O O . LEU A 1 170 ? 2.603 -2.050 12.129 1.00 83.62 170 LEU A O 1
ATOM 1390 N N . ASN A 1 171 ? 1.950 -1.001 10.245 1.00 86.19 171 ASN A N 1
ATOM 1391 C CA . ASN A 1 171 ? 2.903 -1.658 9.366 1.00 86.19 171 ASN A CA 1
ATOM 1392 C C . ASN A 1 171 ? 3.251 -0.779 8.151 1.00 86.19 171 ASN A C 1
ATOM 1394 O O . ASN A 1 171 ? 2.462 -0.682 7.203 1.00 86.19 171 ASN A O 1
ATOM 1398 N N . PRO A 1 172 ? 4.469 -0.208 8.105 1.00 84.12 172 PRO A N 1
ATOM 1399 C CA . PRO A 1 172 ? 4.923 0.609 6.980 1.00 84.12 172 PRO A CA 1
ATOM 1400 C C . PRO A 1 172 ? 4.857 -0.093 5.619 1.00 84.12 172 PRO A C 1
ATOM 1402 O O . PRO A 1 172 ? 4.740 0.581 4.592 1.00 84.12 172 PRO A O 1
ATOM 1405 N N . SER A 1 173 ? 4.886 -1.432 5.591 1.00 83.69 173 SER A N 1
ATOM 1406 C CA . SER A 1 173 ? 4.773 -2.232 4.363 1.00 83.69 173 SER A CA 1
ATOM 1407 C C . SER A 1 173 ? 3.497 -1.933 3.584 1.00 83.69 173 SER A C 1
ATOM 1409 O O . SER A 1 173 ? 3.522 -1.956 2.356 1.00 83.69 173 SER A O 1
ATOM 1411 N N . VAL A 1 174 ? 2.403 -1.582 4.270 1.00 85.31 174 VAL A N 1
ATOM 1412 C CA . VAL A 1 174 ? 1.131 -1.228 3.624 1.00 85.31 174 VAL A CA 1
ATOM 1413 C C . VAL A 1 174 ? 1.316 -0.032 2.687 1.00 85.31 174 VAL A C 1
ATOM 1415 O O . VAL A 1 174 ? 0.836 -0.039 1.549 1.00 85.31 174 VAL A O 1
ATOM 1418 N N . SER A 1 175 ? 2.043 0.987 3.148 1.00 83.56 175 SER A N 1
ATOM 1419 C CA . SER A 1 175 ? 2.326 2.197 2.376 1.00 83.56 175 SER A CA 1
ATOM 1420 C C . SER A 1 175 ? 3.410 1.959 1.326 1.00 83.56 175 SER A C 1
ATOM 1422 O O . SER A 1 175 ? 3.227 2.349 0.175 1.00 83.56 175 SER A O 1
ATOM 1424 N N . ILE A 1 176 ? 4.502 1.283 1.701 1.00 81.56 176 ILE A N 1
ATOM 1425 C CA . ILE A 1 176 ? 5.661 1.026 0.826 1.00 81.56 176 ILE A CA 1
ATOM 1426 C C . ILE A 1 176 ? 5.276 0.138 -0.366 1.00 81.56 176 ILE A C 1
ATOM 1428 O O . ILE A 1 176 ? 5.681 0.404 -1.492 1.00 81.56 176 ILE A O 1
ATOM 1432 N N . GLN A 1 177 ? 4.460 -0.897 -0.148 1.00 80.00 177 GLN A N 1
ATOM 1433 C CA . GLN A 1 177 ? 4.023 -1.818 -1.206 1.00 80.00 177 GLN A CA 1
ATOM 1434 C C . GLN A 1 177 ? 2.744 -1.360 -1.929 1.00 80.00 177 GLN A C 1
ATOM 1436 O O . GLN A 1 177 ? 2.186 -2.111 -2.742 1.00 80.00 177 GLN A O 1
ATOM 1441 N N . HIS A 1 178 ? 2.245 -0.154 -1.623 1.00 80.31 178 HIS A N 1
ATOM 1442 C CA . HIS A 1 178 ? 0.975 0.374 -2.128 1.00 80.31 178 HIS A CA 1
ATOM 1443 C C . HIS A 1 178 ? -0.168 -0.649 -1.996 1.00 80.31 178 HIS A C 1
ATOM 1445 O O . HIS A 1 178 ? -0.854 -0.978 -2.966 1.00 80.31 178 HIS A O 1
ATOM 1451 N N . ALA A 1 179 ? -0.318 -1.224 -0.801 1.00 82.38 179 ALA A N 1
ATOM 1452 C CA . ALA A 1 179 ? -1.320 -2.252 -0.528 1.00 82.38 179 ALA A CA 1
ATOM 1453 C C . ALA A 1 179 ? -2.730 -1.669 -0.334 1.00 82.38 179 ALA A C 1
ATOM 1455 O O . ALA A 1 179 ? -3.712 -2.363 -0.592 1.00 82.38 179 ALA A O 1
ATOM 1456 N N . ASN A 1 180 ? -2.833 -0.394 0.059 1.00 84.62 180 ASN A N 1
ATOM 1457 C CA . ASN A 1 180 ? -4.104 0.323 0.176 1.00 84.62 180 ASN A CA 1
ATOM 1458 C C . ASN A 1 180 ? -4.909 0.272 -1.132 1.00 84.62 180 ASN A C 1
ATOM 1460 O O . ASN A 1 180 ? -4.375 0.525 -2.212 1.00 84.62 180 ASN A O 1
ATOM 1464 N N . LEU A 1 181 ? -6.212 0.010 -1.023 1.00 83.56 181 LEU A N 1
ATOM 1465 C CA . LEU A 1 181 ? -7.113 -0.016 -2.171 1.00 83.56 181 LEU A CA 1
ATOM 1466 C C . LEU A 1 181 ? -7.723 1.368 -2.440 1.00 83.56 181 LEU A C 1
ATOM 1468 O O . LEU A 1 181 ? -7.934 2.177 -1.532 1.00 83.56 181 LEU A O 1
ATOM 1472 N N . SER A 1 182 ? -8.011 1.632 -3.714 1.00 79.44 182 SER A N 1
ATOM 1473 C CA . SER A 1 182 ? -8.880 2.729 -4.150 1.00 79.44 182 SER A CA 1
ATOM 1474 C C . SER A 1 182 ? -10.304 2.212 -4.356 1.00 79.44 182 SER A C 1
ATOM 1476 O O . SER A 1 182 ? -10.490 1.042 -4.685 1.00 79.44 182 SER A O 1
ATOM 1478 N N . ALA A 1 183 ? -11.297 3.094 -4.247 1.00 70.62 183 ALA A N 1
ATOM 1479 C CA . ALA A 1 183 ? -12.698 2.822 -4.546 1.00 70.62 183 ALA A CA 1
ATOM 1480 C C . ALA A 1 183 ? -12.914 2.255 -5.962 1.00 70.62 183 ALA A C 1
ATOM 1482 O O . ALA A 1 183 ? -13.905 1.580 -6.220 1.00 70.62 183 ALA A O 1
ATOM 1483 N N . THR A 1 184 ? -12.012 2.536 -6.907 1.00 67.06 184 THR A N 1
ATOM 1484 C CA . THR A 1 184 ? -12.056 1.955 -8.259 1.00 67.06 184 THR A CA 1
ATOM 1485 C C . THR A 1 184 ? -11.483 0.539 -8.284 1.00 67.06 184 THR A C 1
ATOM 1487 O O . THR A 1 184 ? -12.041 -0.332 -8.942 1.00 67.06 184 THR A O 1
ATOM 1490 N N . ALA A 1 185 ? -10.414 0.287 -7.525 1.00 60.56 185 ALA A N 1
ATOM 1491 C CA . ALA A 1 185 ? -9.799 -1.035 -7.415 1.00 60.56 185 ALA A CA 1
ATOM 1492 C C . ALA A 1 185 ? -10.682 -2.027 -6.639 1.00 60.56 185 ALA A C 1
ATOM 1494 O O . ALA A 1 185 ? -10.680 -3.205 -6.957 1.00 60.56 185 ALA A O 1
ATOM 1495 N N . THR A 1 186 ? -11.480 -1.557 -5.675 1.00 59.34 186 THR A N 1
ATOM 1496 C CA . THR A 1 186 ? -12.483 -2.378 -4.971 1.00 59.34 186 THR A CA 1
ATOM 1497 C C . THR A 1 186 ? -13.723 -2.692 -5.814 1.00 59.34 186 THR A C 1
ATOM 1499 O O . THR A 1 186 ? -14.456 -3.617 -5.480 1.00 59.34 186 THR A O 1
ATOM 1502 N N . ARG A 1 187 ? -13.970 -1.941 -6.901 1.00 55.41 187 ARG A N 1
ATOM 1503 C CA . ARG A 1 187 ? -15.031 -2.235 -7.883 1.00 55.41 187 ARG A CA 1
ATOM 1504 C C . ARG A 1 187 ? -14.602 -3.234 -8.955 1.00 55.41 187 ARG A C 1
ATOM 1506 O O . ARG A 1 187 ? -15.476 -3.861 -9.550 1.00 55.41 187 ARG A O 1
ATOM 1513 N N . ALA A 1 188 ? -13.301 -3.353 -9.230 1.00 49.12 188 ALA A N 1
ATOM 1514 C CA . ALA A 1 188 ? -12.794 -4.464 -10.027 1.00 49.12 188 ALA A CA 1
ATOM 1515 C C . ALA A 1 188 ? -13.124 -5.756 -9.264 1.00 49.12 188 ALA A C 1
ATOM 1517 O O . ALA A 1 188 ? -12.915 -5.825 -8.053 1.00 49.12 188 ALA A O 1
ATOM 1518 N N . SER A 1 189 ? -13.751 -6.720 -9.940 1.00 39.97 189 SER A N 1
ATOM 1519 C CA . SER A 1 189 ? -14.294 -7.921 -9.298 1.00 39.97 189 SER A CA 1
ATOM 1520 C C . SER A 1 189 ? -13.202 -8.619 -8.472 1.00 39.97 189 SER A C 1
ATOM 1522 O O . SER A 1 189 ? -12.050 -8.638 -8.906 1.00 39.97 189 SER A O 1
ATOM 1524 N N . PRO A 1 190 ? -13.527 -9.285 -7.348 1.00 44.03 190 PRO A N 1
ATOM 1525 C CA . PRO A 1 190 ? -12.628 -10.253 -6.712 1.00 44.03 190 PRO A CA 1
ATOM 1526 C C . PRO A 1 190 ? -12.077 -11.314 -7.688 1.00 44.03 190 PRO A C 1
ATOM 1528 O O . PRO A 1 190 ? -11.087 -11.968 -7.375 1.00 44.03 190 PRO A O 1
ATOM 1531 N N . ASP A 1 191 ? -12.700 -11.466 -8.865 1.00 42.25 191 ASP A N 1
ATOM 1532 C CA . ASP A 1 191 ? -12.231 -12.293 -9.983 1.00 42.25 191 ASP A CA 1
ATOM 1533 C C . ASP A 1 191 ? -10.970 -11.758 -10.703 1.00 42.25 191 ASP A C 1
ATOM 1535 O O . ASP A 1 191 ? -10.321 -12.535 -11.407 1.00 42.25 191 ASP A O 1
ATOM 1539 N N . ASP A 1 192 ? -10.622 -10.474 -10.540 1.00 38.44 192 ASP A N 1
ATOM 1540 C CA . ASP A 1 192 ? -9.445 -9.821 -11.147 1.00 38.44 192 ASP A CA 1
ATOM 1541 C C . ASP A 1 192 ? -8.244 -9.723 -10.186 1.00 38.44 192 ASP A C 1
ATOM 1543 O O . ASP A 1 192 ? -7.158 -9.285 -10.576 1.00 38.44 192 ASP A O 1
ATOM 1547 N N . LEU A 1 193 ? -8.398 -10.155 -8.929 1.00 39.56 193 LEU A N 1
ATOM 1548 C CA . LEU A 1 193 ? -7.252 -10.429 -8.065 1.00 39.56 193 LEU A CA 1
ATOM 1549 C C . LEU A 1 193 ? -6.651 -11.768 -8.516 1.00 39.56 193 LEU A C 1
ATOM 1551 O O . LEU A 1 193 ? -7.400 -12.743 -8.621 1.00 39.56 193 LEU A O 1
ATOM 1555 N N . PRO A 1 194 ? -5.336 -11.860 -8.792 1.00 36.06 194 PRO A N 1
ATOM 1556 C CA . PRO A 1 194 ? -4.729 -13.110 -9.217 1.00 36.06 194 PRO A CA 1
ATOM 1557 C C . PRO A 1 194 ? -4.763 -14.107 -8.053 1.00 36.06 194 PRO A C 1
ATOM 1559 O O . PRO A 1 194 ? -3.834 -14.192 -7.258 1.00 36.06 194 PRO A O 1
ATOM 1562 N N . PHE A 1 195 ? -5.850 -14.872 -7.949 1.00 35.22 195 PHE A N 1
ATOM 1563 C CA . PHE A 1 195 ? -5.764 -16.237 -7.461 1.00 35.22 195 PHE A CA 1
ATOM 1564 C C . PHE A 1 195 ? -4.877 -16.965 -8.462 1.00 35.22 195 PHE A C 1
ATOM 1566 O O . PHE A 1 195 ? -5.154 -16.906 -9.666 1.00 35.22 195 PHE A O 1
ATOM 1573 N N . GLU A 1 196 ? -3.781 -17.542 -7.975 1.00 42.50 196 GLU A N 1
ATOM 1574 C CA . GLU A 1 196 ? -2.756 -18.134 -8.818 1.00 42.50 196 GLU A CA 1
ATOM 1575 C C . GLU A 1 196 ? -3.390 -19.010 -9.902 1.00 42.50 196 GLU A C 1
ATOM 1577 O O . GLU A 1 196 ? -4.133 -19.958 -9.633 1.00 42.50 196 GLU A O 1
ATOM 1582 N N . SER A 1 197 ? -3.133 -18.636 -11.156 1.00 46.53 197 SER A N 1
ATOM 1583 C CA . SER A 1 197 ? -3.664 -19.314 -12.341 1.00 46.53 197 SER A CA 1
ATOM 1584 C C . SER A 1 197 ? -3.263 -20.793 -12.397 1.00 46.53 197 SER A C 1
ATOM 1586 O O . SER A 1 197 ? -3.865 -21.542 -13.153 1.00 46.53 197 SER A O 1
ATOM 1588 N N . SER A 1 198 ? -2.275 -21.208 -11.603 1.00 46.81 198 SER A N 1
ATOM 1589 C CA . SER A 1 198 ? -1.756 -22.569 -11.485 1.00 46.81 198 SER A CA 1
ATOM 1590 C C . SER A 1 198 ? -2.696 -23.521 -10.736 1.00 46.81 198 SER A C 1
ATOM 1592 O O . SER A 1 198 ? -2.892 -24.636 -11.202 1.00 46.81 198 SER A O 1
ATOM 1594 N N . SER A 1 199 ? -3.325 -23.106 -9.629 1.00 55.88 199 SER A N 1
ATOM 1595 C CA . SER A 1 199 ? -4.167 -24.004 -8.805 1.00 55.88 199 SER A CA 1
ATOM 1596 C C . SER A 1 199 ? -5.548 -24.266 -9.431 1.00 55.88 199 SER A C 1
ATOM 1598 O O . SER A 1 199 ? -6.141 -25.336 -9.288 1.00 55.88 199 SER A O 1
ATOM 1600 N N . PHE A 1 200 ? -6.076 -23.309 -10.205 1.00 63.28 200 PHE A N 1
ATOM 1601 C CA . PHE A 1 200 ? -7.411 -23.444 -10.801 1.00 63.28 200 PHE A CA 1
ATOM 1602 C C . PHE A 1 200 ? -7.491 -24.573 -11.843 1.00 63.28 200 PHE A C 1
ATOM 1604 O O . PHE A 1 200 ? -8.489 -25.297 -11.873 1.00 63.28 200 PHE A O 1
ATOM 1611 N N . ASP A 1 201 ? -6.445 -24.748 -12.655 1.00 65.88 201 ASP A N 1
ATOM 1612 C CA . ASP A 1 201 ? -6.400 -25.767 -13.712 1.00 65.88 201 ASP A CA 1
ATOM 1613 C C . ASP A 1 201 ? -6.199 -27.195 -13.163 1.00 65.88 201 ASP A C 1
ATOM 1615 O O . ASP A 1 201 ? -6.516 -28.165 -13.853 1.00 65.88 201 ASP A O 1
ATOM 1619 N N . VAL A 1 202 ? -5.742 -27.339 -11.910 1.00 69.38 202 VAL A N 1
ATOM 1620 C CA . VAL A 1 202 ? -5.642 -28.637 -11.212 1.00 69.38 202 VAL A CA 1
ATOM 1621 C C . VAL A 1 202 ? -7.028 -29.150 -10.812 1.00 69.38 202 VAL A C 1
ATOM 1623 O O . VAL A 1 202 ? -7.323 -30.337 -10.937 1.00 69.38 202 VAL A O 1
ATOM 1626 N N . ILE A 1 203 ? -7.913 -28.245 -10.383 1.00 71.44 203 ILE A N 1
ATOM 1627 C CA . ILE A 1 203 ? -9.239 -28.586 -9.845 1.00 71.44 203 ILE A CA 1
ATOM 1628 C C . ILE A 1 203 ? -10.315 -28.580 -10.943 1.00 71.44 203 ILE A C 1
ATOM 1630 O O . ILE A 1 203 ? -11.299 -29.333 -10.872 1.00 71.44 203 ILE A O 1
ATOM 1634 N N . PHE A 1 204 ? -10.153 -27.735 -11.966 1.00 79.31 204 PHE A N 1
ATOM 1635 C CA . PHE A 1 204 ? -11.159 -27.506 -12.996 1.00 79.31 204 PHE A CA 1
ATOM 1636 C C . PHE A 1 204 ? -10.620 -27.676 -14.412 1.00 79.31 204 PHE A C 1
ATOM 1638 O O . PHE A 1 204 ? -9.661 -27.037 -14.827 1.00 79.31 204 PHE A O 1
ATOM 1645 N N . ARG A 1 205 ? -11.351 -28.442 -15.224 1.00 81.00 205 ARG A N 1
ATOM 1646 C CA . ARG A 1 205 ? -11.180 -28.445 -16.675 1.00 81.00 205 ARG A CA 1
ATOM 1647 C C . ARG A 1 205 ? -11.949 -27.276 -17.279 1.00 81.00 205 ARG A C 1
ATOM 1649 O O . ARG A 1 205 ? -13.182 -27.252 -17.236 1.00 81.00 205 ARG A O 1
ATOM 1656 N N . THR A 1 206 ? -11.235 -26.355 -17.916 1.00 78.69 206 THR A N 1
ATOM 1657 C CA . THR A 1 206 ? -11.846 -25.289 -18.717 1.00 78.69 206 THR A CA 1
ATOM 1658 C C . THR A 1 206 ? -12.102 -25.791 -20.137 1.00 78.69 206 THR A C 1
ATOM 1660 O O . THR A 1 206 ? -11.178 -26.131 -20.871 1.00 78.69 206 THR A O 1
ATOM 1663 N N . THR A 1 207 ? -13.369 -25.848 -20.543 1.00 73.56 207 THR A N 1
ATOM 1664 C CA . THR A 1 207 ? -13.760 -26.181 -21.918 1.00 73.56 207 THR A CA 1
ATOM 1665 C C . THR A 1 207 ? -14.161 -24.911 -22.655 1.00 73.56 207 THR A C 1
ATOM 1667 O O . THR A 1 207 ? -15.101 -24.202 -22.280 1.00 73.56 207 THR A O 1
ATOM 1670 N N . HIS A 1 208 ? -13.408 -24.604 -23.709 1.00 69.62 208 HIS A N 1
ATOM 1671 C CA . HIS A 1 208 ? -13.716 -23.510 -24.617 1.00 69.62 208 HIS A CA 1
ATOM 1672 C C . HIS A 1 208 ? -14.540 -24.052 -25.790 1.00 69.62 208 HIS A C 1
ATOM 1674 O O . HIS A 1 208 ? -14.158 -25.060 -26.384 1.00 69.62 208 HIS A O 1
ATOM 1680 N N . PRO A 1 209 ? -15.660 -23.410 -26.150 1.00 63.16 209 PRO A N 1
ATOM 1681 C CA . PRO A 1 209 ? -16.419 -23.814 -27.321 1.00 63.16 209 PRO A CA 1
ATOM 1682 C C . PRO A 1 209 ? -15.607 -23.549 -28.588 1.00 63.16 209 PRO A C 1
ATOM 1684 O O . PRO A 1 209 ? -14.939 -22.519 -28.707 1.00 63.16 209 PRO A O 1
ATOM 1687 N N . GLU A 1 210 ? -15.680 -24.476 -29.544 1.00 54.75 210 GLU A N 1
ATOM 1688 C CA . GLU A 1 210 ? -15.031 -24.309 -30.841 1.00 54.75 210 GLU A CA 1
ATOM 1689 C C . GLU A 1 210 ? -15.485 -23.015 -31.529 1.00 54.75 210 GLU A C 1
ATOM 1691 O O . GLU A 1 210 ? -16.657 -22.622 -31.488 1.00 54.75 210 GLU A O 1
ATOM 1696 N N . LYS A 1 211 ? -14.532 -22.362 -32.204 1.00 49.25 211 LYS A N 1
ATOM 1697 C CA . LYS A 1 211 ? -14.784 -21.164 -33.008 1.00 49.25 211 LYS A CA 1
ATOM 1698 C C . LYS A 1 211 ? -15.888 -21.467 -34.023 1.00 49.25 211 LYS A C 1
ATOM 1700 O O . LYS A 1 211 ? -15.781 -22.410 -34.805 1.00 49.25 211 LYS A O 1
ATOM 1705 N N . ALA A 1 212 ? -16.939 -20.648 -34.029 1.00 46.28 212 ALA A N 1
ATOM 1706 C CA . ALA A 1 212 ? -18.046 -20.781 -34.967 1.00 46.28 212 ALA A CA 1
ATOM 1707 C C . ALA A 1 212 ? -17.526 -20.786 -36.418 1.00 46.28 212 ALA A C 1
ATOM 1709 O O . ALA A 1 212 ? -17.028 -19.772 -36.908 1.00 46.28 212 ALA A O 1
ATOM 1710 N N . LYS A 1 213 ? -17.650 -21.920 -37.121 1.00 48.41 213 LYS A N 1
ATOM 1711 C CA . LYS A 1 213 ? -17.407 -21.976 -38.568 1.00 48.41 213 LYS A CA 1
ATOM 1712 C C . LYS A 1 213 ? -18.486 -21.154 -39.283 1.00 48.41 213 LYS A C 1
ATOM 1714 O O . LYS A 1 213 ? -19.681 -21.328 -39.033 1.00 48.41 213 LYS A O 1
ATOM 1719 N N . LEU A 1 214 ? -18.058 -20.252 -40.165 1.00 43.47 214 LEU A N 1
ATOM 1720 C CA . LEU A 1 214 ? -18.931 -19.473 -41.043 1.00 43.47 214 LEU A CA 1
ATOM 1721 C C . LEU A 1 214 ? -19.666 -20.413 -42.011 1.00 43.47 214 LEU A C 1
ATOM 1723 O O . LEU A 1 214 ? -19.036 -21.192 -42.721 1.00 43.47 214 LEU A O 1
ATOM 1727 N N . ARG A 1 215 ? -21.001 -20.322 -42.059 1.00 44.19 215 ARG A N 1
ATOM 1728 C CA . ARG A 1 215 ? -21.814 -20.865 -43.159 1.00 44.19 215 ARG A CA 1
ATOM 1729 C C . ARG A 1 215 ? -22.143 -19.744 -44.161 1.00 44.19 215 ARG A C 1
ATOM 1731 O O . ARG A 1 215 ? -22.191 -18.586 -43.745 1.00 44.19 215 ARG A O 1
ATOM 1738 N N . PRO A 1 216 ? -22.474 -20.066 -45.428 1.00 47.69 216 PRO A N 1
ATOM 1739 C CA . PRO A 1 216 ? -22.681 -19.089 -46.510 1.00 47.69 216 PRO A CA 1
ATOM 1740 C C . PRO A 1 216 ? -23.830 -18.077 -46.319 1.00 47.69 216 PRO A C 1
ATOM 1742 O O . PRO A 1 216 ? -24.034 -17.224 -47.169 1.00 47.69 216 PRO A O 1
ATOM 1745 N N . SER A 1 217 ? -24.598 -18.150 -45.227 1.00 55.31 217 SER A N 1
ATOM 1746 C CA . SER A 1 217 ? -25.825 -17.361 -45.018 1.00 55.31 217 SER A CA 1
ATOM 1747 C C . SER A 1 217 ? -25.636 -16.098 -44.153 1.00 55.31 217 SER A C 1
ATOM 1749 O O . SER A 1 217 ? -26.620 -15.521 -43.694 1.00 55.31 217 SER A O 1
ATOM 1751 N N . GLY A 1 218 ? -24.405 -15.662 -43.871 1.00 50.16 218 GLY A N 1
ATOM 1752 C CA . GLY A 1 218 ? -24.140 -14.336 -43.282 1.00 50.16 218 GLY A CA 1
ATOM 1753 C C . GLY A 1 218 ? -24.625 -14.086 -41.840 1.00 50.16 218 GLY A C 1
ATOM 1754 O O . GLY A 1 218 ? -24.376 -13.010 -41.303 1.00 50.16 218 GLY A O 1
ATOM 1755 N N . LYS A 1 219 ? -25.262 -15.050 -41.161 1.00 45.41 219 LYS A N 1
ATOM 1756 C CA . LYS A 1 219 ? -25.634 -14.925 -39.738 1.00 45.41 219 LYS A CA 1
ATOM 1757 C C . LYS A 1 219 ? -24.584 -15.588 -38.838 1.00 45.41 219 LYS A C 1
ATOM 1759 O O . LYS A 1 219 ? -24.332 -16.787 -38.952 1.00 45.41 219 LYS A O 1
ATOM 1764 N N . ARG A 1 220 ? -23.981 -14.814 -37.923 1.00 45.62 220 ARG A N 1
ATOM 1765 C CA . ARG A 1 220 ? -23.084 -15.330 -36.868 1.00 45.62 220 ARG A CA 1
ATOM 1766 C C . ARG A 1 220 ? -23.907 -16.139 -35.855 1.00 45.62 220 ARG A C 1
ATOM 1768 O O . ARG A 1 220 ? -24.889 -15.621 -35.332 1.00 45.62 220 ARG A O 1
ATOM 1775 N N . LYS A 1 221 ? -23.505 -17.378 -35.544 1.00 49.31 221 LYS A N 1
ATOM 1776 C CA . LYS A 1 221 ? -23.975 -18.059 -34.322 1.00 49.31 221 LYS A CA 1
ATOM 1777 C C . LYS A 1 221 ? -23.281 -17.430 -33.111 1.00 49.31 221 LYS A C 1
ATOM 1779 O O . LYS A 1 221 ? -22.097 -17.103 -33.185 1.00 49.31 221 LYS A O 1
ATOM 1784 N N . THR A 1 222 ? -24.008 -17.271 -32.008 1.00 47.81 222 THR A N 1
ATOM 1785 C CA . THR A 1 222 ? -23.453 -16.944 -30.691 1.00 47.81 222 THR A CA 1
ATOM 1786 C C . THR A 1 222 ? -22.381 -17.976 -30.342 1.00 47.81 222 THR A C 1
ATOM 1788 O O . THR A 1 222 ? -22.670 -19.171 -30.287 1.00 47.81 222 THR A O 1
ATOM 1791 N N . SER A 1 223 ? -21.136 -17.526 -30.154 1.00 52.53 223 SER A N 1
ATOM 1792 C CA . SER A 1 223 ? -20.074 -18.363 -29.585 1.00 52.53 223 SER A CA 1
ATOM 1793 C C . SER A 1 223 ? -20.583 -18.952 -28.271 1.00 52.53 223 SER A C 1
ATOM 1795 O O . SER A 1 223 ? -21.194 -18.229 -27.479 1.00 52.53 223 SER A O 1
ATOM 1797 N N . GLY A 1 224 ? -20.368 -20.250 -28.044 1.00 56.44 224 GLY A N 1
ATOM 1798 C CA . GLY A 1 224 ? -20.738 -20.873 -26.775 1.00 56.44 224 GLY A CA 1
ATOM 1799 C C . GLY A 1 224 ? -20.084 -20.146 -25.591 1.00 56.44 224 GLY A C 1
ATOM 1800 O O . GLY A 1 224 ? -19.078 -19.448 -25.750 1.00 56.44 224 GLY A O 1
ATOM 1801 N N . ARG A 1 225 ? -20.641 -20.318 -24.392 1.00 64.00 225 ARG A N 1
ATOM 1802 C CA . ARG A 1 225 ? -20.000 -19.855 -23.153 1.00 64.00 225 AR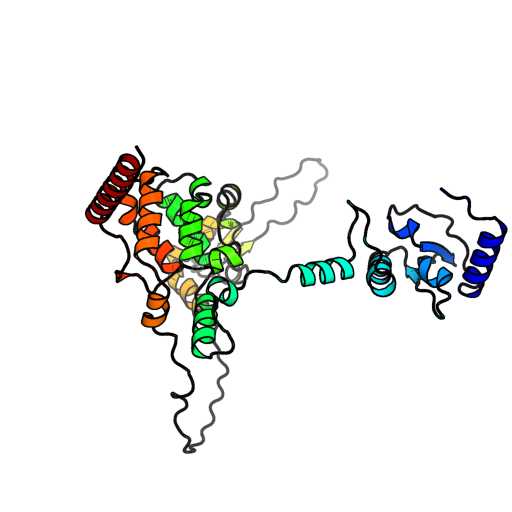G A CA 1
ATOM 1803 C C . ARG A 1 225 ? -18.928 -20.856 -22.717 1.00 64.00 225 ARG A C 1
ATOM 1805 O O . ARG A 1 225 ? -19.095 -22.055 -22.922 1.00 64.00 225 ARG A O 1
ATOM 1812 N N . VAL A 1 226 ? -17.847 -20.351 -22.125 1.00 74.31 226 VAL A N 1
ATOM 1813 C CA . VAL A 1 226 ? -16.813 -21.171 -21.474 1.00 74.31 226 VAL A CA 1
ATOM 1814 C C . VAL A 1 226 ? -17.454 -21.953 -20.331 1.00 74.31 226 VAL A C 1
ATOM 1816 O O . VAL A 1 226 ? -18.251 -21.386 -19.584 1.00 74.31 226 VAL A O 1
ATOM 1819 N N . MET A 1 227 ? -17.125 -23.238 -20.208 1.00 77.88 227 MET A N 1
ATOM 1820 C CA . MET A 1 227 ? -17.656 -24.117 -19.165 1.00 77.88 227 MET A CA 1
ATOM 1821 C C . MET A 1 227 ? -16.514 -24.689 -18.326 1.00 77.88 227 MET A C 1
ATOM 1823 O O . MET A 1 227 ? -15.545 -25.218 -18.870 1.00 77.88 227 MET A O 1
ATOM 1827 N N . TYR A 1 228 ? -16.653 -24.604 -17.006 1.00 81.62 228 TYR A N 1
ATOM 1828 C CA . TYR A 1 228 ? -15.711 -25.129 -16.021 1.00 81.62 228 TYR A CA 1
ATOM 1829 C C . TYR A 1 228 ? -16.274 -26.422 -15.435 1.00 81.62 228 TYR A C 1
ATOM 1831 O O . TYR A 1 228 ? -17.316 -26.388 -14.779 1.00 81.62 228 TYR A O 1
ATOM 1839 N N . GLY A 1 229 ? -15.624 -27.554 -15.697 1.00 83.56 229 GLY A N 1
ATOM 1840 C CA . GLY A 1 229 ? -15.977 -28.857 -15.126 1.00 83.56 229 GLY A CA 1
ATOM 1841 C C . GLY A 1 229 ? -15.058 -29.214 -13.962 1.00 83.56 229 GLY A C 1
ATOM 1842 O O . GLY A 1 229 ? -13.851 -29.028 -14.076 1.00 83.56 229 GLY A O 1
ATOM 1843 N N . CYS A 1 230 ? -15.601 -29.713 -12.851 1.00 83.75 230 CYS A N 1
ATOM 1844 C CA . CYS A 1 230 ? -14.787 -30.174 -11.722 1.00 83.75 230 CYS A CA 1
ATOM 1845 C C . CYS A 1 230 ? -14.148 -31.536 -12.031 1.00 83.75 230 CYS A C 1
ATOM 1847 O O . CYS A 1 230 ? -14.843 -32.448 -12.480 1.00 83.75 230 CYS A O 1
ATOM 1849 N N . LEU A 1 231 ? -12.847 -31.680 -11.766 1.00 83.44 231 LEU A N 1
ATOM 1850 C CA . LEU A 1 231 ? -12.094 -32.922 -11.980 1.00 83.44 231 LEU A CA 1
ATOM 1851 C C . LEU A 1 231 ? -12.170 -33.904 -10.799 1.00 83.44 231 LEU A C 1
ATOM 1853 O O . LEU A 1 231 ? -11.856 -35.077 -10.967 1.00 83.44 231 LEU A O 1
ATOM 1857 N N . HIS A 1 232 ? -12.614 -33.448 -9.624 1.00 80.50 232 HIS A N 1
ATOM 1858 C CA . HIS A 1 232 ? -12.662 -34.252 -8.393 1.00 80.50 232 HIS A CA 1
ATOM 1859 C C . HIS A 1 232 ? -14.066 -34.751 -8.032 1.00 80.50 232 HIS A C 1
ATOM 1861 O O . HIS A 1 232 ? -14.234 -35.473 -7.048 1.00 80.50 232 HIS A O 1
ATOM 1867 N N . CYS A 1 233 ? -15.084 -34.374 -8.808 1.00 83.81 233 CYS A N 1
ATOM 1868 C CA . CYS A 1 233 ? -16.412 -34.957 -8.671 1.00 83.81 233 CYS A CA 1
ATOM 1869 C C . CYS A 1 233 ? -16.428 -36.378 -9.257 1.00 83.81 233 CYS A C 1
ATOM 1871 O O . CYS A 1 233 ? -15.845 -36.595 -10.322 1.00 83.81 233 CYS A O 1
ATOM 1873 N N . PRO A 1 234 ? -17.108 -37.337 -8.603 1.00 79.62 234 PRO A N 1
ATOM 1874 C CA . PRO A 1 234 ? -17.209 -38.695 -9.115 1.00 79.62 234 PRO A CA 1
ATOM 1875 C C . PRO A 1 234 ? -17.891 -38.712 -10.497 1.00 79.62 234 PRO A C 1
ATOM 1877 O O . PRO A 1 234 ? -18.803 -37.910 -10.731 1.00 79.62 234 PRO A O 1
ATOM 1880 N N . PRO A 1 235 ? -17.497 -39.632 -11.400 1.00 75.38 235 PRO A N 1
ATOM 1881 C CA . PRO A 1 235 ? -18.045 -39.723 -12.757 1.00 75.38 235 PRO A CA 1
ATOM 1882 C C . PRO A 1 235 ? -19.569 -39.887 -12.805 1.00 75.38 235 PRO A C 1
ATOM 1884 O O . PRO A 1 235 ? -20.196 -39.456 -13.768 1.00 75.38 235 PRO A O 1
ATOM 1887 N N . ASP A 1 236 ? -20.155 -40.457 -11.750 1.00 77.69 236 ASP A N 1
ATOM 1888 C CA . ASP A 1 236 ? -21.594 -40.710 -11.629 1.00 77.69 236 ASP A CA 1
ATOM 1889 C C . ASP A 1 236 ? -22.406 -39.445 -11.290 1.00 77.69 236 ASP A C 1
ATOM 1891 O O . ASP A 1 236 ? -23.627 -39.424 -11.430 1.00 77.69 236 ASP A O 1
ATOM 1895 N N . SER A 1 237 ? -21.744 -38.364 -10.856 1.00 77.56 237 SER A N 1
ATOM 1896 C CA . SER A 1 237 ? -22.366 -37.063 -10.575 1.00 77.56 237 SER A CA 1
ATOM 1897 C C . SER A 1 237 ? -21.412 -35.909 -10.929 1.00 77.56 237 SER A C 1
ATOM 1899 O O . SER A 1 237 ? -20.935 -35.194 -10.036 1.00 77.56 237 SER A O 1
ATOM 1901 N N . PRO A 1 238 ? -21.126 -35.686 -12.226 1.00 84.56 238 PRO A N 1
ATOM 1902 C CA . PRO A 1 238 ? -20.198 -34.654 -12.660 1.00 84.56 238 PRO A CA 1
ATOM 1903 C C . PRO A 1 238 ? -20.793 -33.259 -12.447 1.00 84.56 238 PRO A C 1
ATOM 1905 O O . PRO A 1 238 ? -21.973 -33.010 -12.701 1.00 84.56 238 PRO A O 1
ATOM 1908 N N . TRP A 1 239 ? -19.953 -32.315 -12.025 1.00 85.94 239 TRP A N 1
ATOM 1909 C CA . TRP A 1 239 ? -20.350 -30.922 -11.841 1.00 85.94 239 TRP A CA 1
ATOM 1910 C C . TRP A 1 239 ? -19.714 -30.023 -12.903 1.00 85.94 239 TRP A C 1
ATOM 1912 O O . TRP A 1 239 ? -18.508 -30.097 -13.150 1.00 85.94 239 TRP A O 1
ATOM 1922 N N . SER A 1 240 ? -20.511 -29.139 -13.514 1.00 84.75 240 SER A N 1
ATOM 1923 C CA . SER A 1 240 ? -20.003 -28.094 -14.410 1.00 84.75 240 SER A CA 1
ATOM 1924 C C . SER A 1 240 ? -20.814 -26.800 -14.331 1.00 84.75 240 SER A C 1
ATOM 1926 O O . SER A 1 240 ? -22.009 -26.808 -14.023 1.00 84.75 240 SER A O 1
ATOM 1928 N N . ASN A 1 241 ? -20.173 -25.662 -14.606 1.00 79.50 241 ASN A N 1
ATOM 1929 C CA . ASN A 1 241 ? -20.846 -24.364 -14.651 1.00 79.50 241 ASN A CA 1
ATOM 1930 C C . ASN A 1 241 ? -20.134 -23.372 -15.579 1.00 79.50 241 ASN A C 1
ATOM 1932 O O . ASN A 1 241 ? -18.921 -23.426 -15.746 1.00 79.50 241 ASN A O 1
ATOM 1936 N N . GLY A 1 242 ? -20.884 -22.424 -16.146 1.00 73.00 242 GLY A N 1
ATOM 1937 C CA . GLY A 1 242 ? -20.338 -21.392 -17.035 1.00 73.00 242 GLY A CA 1
ATOM 1938 C C . GLY A 1 242 ? -19.765 -20.157 -16.329 1.00 73.00 242 GLY A C 1
ATOM 1939 O O . GLY A 1 242 ? -19.262 -19.256 -16.994 1.00 73.00 242 GLY A O 1
ATOM 1940 N N . LYS A 1 243 ? -19.873 -20.066 -14.996 1.00 76.38 243 LYS A N 1
ATOM 1941 C CA . LYS A 1 243 ? -19.318 -18.962 -14.198 1.00 76.38 243 LYS A CA 1
ATOM 1942 C C . LYS A 1 243 ? -18.169 -19.450 -13.318 1.00 76.38 243 LYS A C 1
ATOM 1944 O O . LYS A 1 243 ? -18.364 -20.353 -12.505 1.00 76.38 243 LYS A O 1
ATOM 1949 N N . ARG A 1 244 ? -17.014 -18.783 -13.411 1.00 72.75 244 ARG A N 1
ATOM 1950 C CA . ARG A 1 244 ? -15.807 -19.094 -12.626 1.00 72.75 244 ARG A CA 1
ATOM 1951 C C . ARG A 1 244 ? -16.056 -19.035 -11.113 1.00 72.75 244 ARG A C 1
ATOM 1953 O O . ARG A 1 244 ? -15.707 -19.973 -10.406 1.00 72.75 244 ARG A O 1
ATOM 1960 N N . GLY A 1 245 ? -16.753 -18.005 -10.625 1.00 66.62 245 GLY A N 1
ATOM 1961 C CA . GLY A 1 245 ? -17.084 -17.873 -9.198 1.00 66.62 245 GLY A CA 1
ATOM 1962 C C . GLY A 1 245 ? -17.914 -19.038 -8.636 1.00 66.62 245 GLY A C 1
ATOM 1963 O O . GLY A 1 245 ? -17.674 -19.487 -7.517 1.00 66.62 245 GLY A O 1
ATOM 1964 N N . ASN A 1 246 ? -18.825 -19.609 -9.434 1.00 73.12 246 ASN A N 1
ATOM 1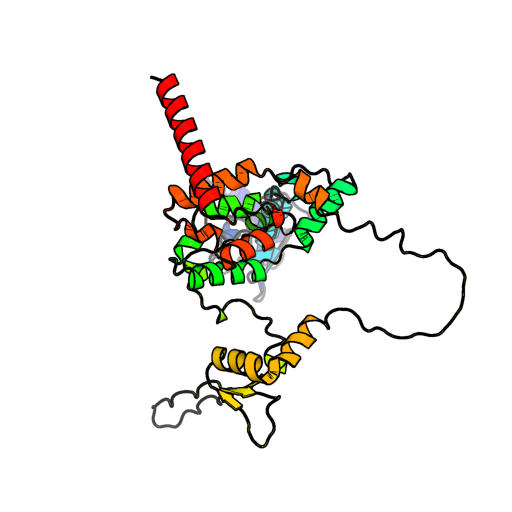965 C CA . ASN A 1 246 ? -19.599 -20.786 -9.024 1.00 73.12 246 ASN A CA 1
ATOM 1966 C C . ASN A 1 246 ? -18.719 -22.038 -8.906 1.00 73.12 246 ASN A C 1
ATOM 1968 O O . ASN A 1 246 ? -18.974 -22.876 -8.044 1.00 73.12 246 ASN A O 1
ATOM 1972 N N . ALA A 1 247 ? -17.691 -22.161 -9.753 1.00 75.06 247 ALA A N 1
ATOM 1973 C CA . ALA A 1 247 ? -16.720 -23.251 -9.686 1.00 75.06 247 ALA A CA 1
ATOM 1974 C C . ALA A 1 247 ? -15.904 -23.160 -8.396 1.00 75.06 247 ALA A C 1
ATOM 1976 O O . ALA A 1 247 ? -15.876 -24.107 -7.615 1.00 75.06 247 ALA A O 1
ATOM 1977 N N . ILE A 1 248 ? -15.368 -21.979 -8.089 1.00 70.00 248 ILE A N 1
ATOM 1978 C CA . ILE A 1 248 ? -14.622 -21.741 -6.846 1.00 70.00 248 ILE A CA 1
ATOM 1979 C C . ILE A 1 248 ? -15.491 -22.046 -5.616 1.00 70.00 248 ILE A C 1
ATOM 1981 O O . ILE A 1 248 ? -15.048 -22.728 -4.693 1.00 70.00 248 ILE A O 1
ATOM 1985 N N . TYR A 1 249 ? -16.749 -21.596 -5.612 1.00 72.56 249 TYR A N 1
ATOM 1986 C CA . TYR A 1 249 ? -17.692 -21.894 -4.533 1.00 72.56 249 TYR A CA 1
ATOM 1987 C C . TYR A 1 249 ? -17.949 -23.399 -4.372 1.00 72.56 249 TYR A C 1
ATOM 1989 O O . TYR A 1 249 ? -17.966 -23.916 -3.253 1.00 72.56 249 TYR A O 1
ATOM 1997 N N . HIS A 1 250 ? -18.114 -24.114 -5.486 1.00 80.81 250 HIS A N 1
ATOM 1998 C CA . HIS A 1 250 ? -18.274 -25.563 -5.492 1.00 80.81 250 HIS A CA 1
ATOM 1999 C C . HIS A 1 250 ? -17.047 -26.277 -4.898 1.00 80.81 250 HIS A C 1
ATOM 2001 O O . HIS A 1 250 ? -17.219 -27.088 -3.985 1.00 80.81 250 HIS A O 1
ATOM 2007 N N . ALA A 1 251 ? -15.826 -25.932 -5.327 1.00 75.62 251 ALA A N 1
ATOM 2008 C CA . ALA A 1 251 ? -14.603 -26.526 -4.779 1.00 75.62 251 ALA A CA 1
ATOM 2009 C C . ALA A 1 251 ? -14.466 -26.263 -3.275 1.00 75.62 251 ALA A C 1
ATOM 2011 O O . ALA A 1 251 ? -14.221 -27.196 -2.518 1.00 75.62 251 ALA A O 1
ATOM 2012 N N . LYS A 1 252 ? -14.736 -25.037 -2.810 1.00 72.06 252 LYS A N 1
ATOM 2013 C CA . LYS A 1 252 ? -14.699 -24.712 -1.373 1.00 72.06 252 LYS A CA 1
ATOM 2014 C C . LYS A 1 252 ? -15.691 -25.524 -0.539 1.00 72.06 252 LYS A C 1
ATOM 2016 O O . LYS A 1 252 ? -15.411 -25.811 0.616 1.00 72.06 252 LYS A O 1
ATOM 2021 N N . ARG A 1 253 ? -16.849 -25.897 -1.095 1.00 74.12 253 ARG A N 1
ATOM 2022 C CA . ARG A 1 253 ? -17.880 -26.659 -0.369 1.00 74.12 253 ARG A CA 1
ATOM 2023 C C . ARG A 1 253 ? -17.720 -28.173 -0.443 1.00 74.12 253 ARG A C 1
ATOM 2025 O O . ARG A 1 253 ? -18.110 -28.855 0.499 1.00 74.12 253 ARG A O 1
ATOM 2032 N N . LYS A 1 254 ? -17.249 -28.703 -1.571 1.00 76.44 254 LYS A N 1
ATOM 2033 C CA . LYS A 1 254 ? -17.206 -30.152 -1.837 1.00 76.44 254 LYS A CA 1
ATOM 2034 C C . LYS A 1 254 ? -15.793 -30.735 -1.835 1.00 76.44 254 LYS A C 1
ATOM 2036 O O . LYS A 1 254 ? -15.651 -31.936 -1.648 1.00 76.44 254 LYS A O 1
ATOM 2041 N N . HIS A 1 255 ? -14.776 -29.889 -1.976 1.00 78.00 255 HIS A N 1
ATOM 2042 C CA . HIS A 1 255 ? -13.367 -30.264 -2.113 1.00 78.00 255 HIS A CA 1
ATOM 2043 C C . HIS A 1 255 ? -12.454 -29.373 -1.245 1.00 78.00 255 HIS A C 1
ATOM 2045 O O . HIS A 1 255 ? -11.334 -29.048 -1.631 1.00 78.00 255 HIS A O 1
ATOM 2051 N N . ALA A 1 256 ? -12.933 -28.968 -0.060 1.00 63.22 256 ALA A N 1
ATOM 2052 C CA . ALA A 1 256 ? -12.210 -28.080 0.858 1.00 63.22 256 ALA A CA 1
ATOM 2053 C C . ALA A 1 256 ? -10.832 -28.626 1.279 1.00 63.22 256 ALA A C 1
ATOM 2055 O O . ALA A 1 256 ? -9.893 -27.854 1.446 1.00 63.22 256 ALA A O 1
ATOM 2056 N N . SER A 1 257 ? -10.711 -29.950 1.414 1.00 59.88 257 SER A N 1
ATOM 2057 C CA . SER A 1 257 ? -9.473 -30.635 1.798 1.00 59.88 257 SER A CA 1
ATOM 2058 C C . SER A 1 257 ? -8.360 -30.490 0.757 1.00 59.88 257 SER A C 1
ATOM 2060 O O . SER A 1 257 ? -7.213 -30.295 1.132 1.00 59.88 257 SER A O 1
ATOM 2062 N N . ILE A 1 258 ? -8.695 -30.505 -0.536 1.00 60.38 258 ILE A N 1
ATOM 2063 C CA . ILE A 1 258 ? -7.724 -30.395 -1.641 1.00 60.38 258 ILE A CA 1
ATOM 2064 C C . ILE A 1 258 ? -7.147 -28.974 -1.711 1.00 60.38 258 ILE A C 1
ATOM 2066 O O . ILE A 1 258 ? -5.950 -28.793 -1.900 1.00 60.38 258 ILE A O 1
ATOM 2070 N N . ILE A 1 259 ? -7.986 -27.965 -1.454 1.00 59.69 259 ILE A N 1
ATOM 2071 C CA . ILE A 1 259 ? -7.577 -26.551 -1.409 1.00 59.69 259 ILE A CA 1
ATOM 2072 C C . ILE A 1 259 ? -6.604 -26.284 -0.246 1.00 59.69 259 ILE A C 1
ATOM 2074 O O . ILE A 1 259 ? -5.753 -25.404 -0.344 1.00 59.69 259 ILE A O 1
ATOM 2078 N N . GLN A 1 260 ? -6.721 -27.028 0.859 1.00 51.16 260 GLN A N 1
ATOM 2079 C CA . GLN A 1 260 ? -5.836 -26.885 2.020 1.00 51.16 260 GLN A CA 1
ATOM 2080 C C . GLN A 1 260 ? -4.493 -27.599 1.830 1.00 51.16 260 GLN A C 1
ATOM 2082 O O . GLN A 1 260 ? -3.484 -27.102 2.318 1.00 51.16 260 GLN A O 1
ATOM 2087 N N . THR A 1 261 ? -4.454 -28.722 1.103 1.00 47.12 261 THR A N 1
ATOM 2088 C CA . THR A 1 261 ? -3.205 -29.457 0.847 1.00 47.12 261 THR A CA 1
ATOM 2089 C C . THR A 1 261 ? -2.230 -28.649 -0.015 1.00 47.12 261 THR A C 1
ATOM 2091 O O . THR A 1 261 ? -1.049 -28.600 0.310 1.00 47.12 261 THR A O 1
ATOM 2094 N N . GLU A 1 262 ? -2.707 -27.926 -1.034 1.00 45.53 262 GLU A N 1
ATOM 2095 C CA . GLU A 1 262 ? -1.833 -27.117 -1.906 1.00 45.53 262 GLU A CA 1
ATOM 2096 C C . GLU A 1 262 ? -1.223 -25.888 -1.212 1.00 45.53 262 GLU A C 1
ATOM 2098 O O . GLU A 1 262 ? -0.158 -25.422 -1.608 1.00 45.53 262 GLU A O 1
ATOM 2103 N N . ALA A 1 263 ? -1.841 -25.388 -0.135 1.00 40.31 263 ALA A N 1
ATOM 2104 C CA . ALA A 1 263 ? -1.261 -24.316 0.677 1.00 40.31 263 ALA A CA 1
ATOM 2105 C C . ALA A 1 263 ? -0.096 -24.800 1.563 1.00 40.31 263 ALA A C 1
ATOM 2107 O O . ALA A 1 263 ? 0.652 -23.981 2.090 1.00 40.31 263 ALA A O 1
ATOM 2108 N N . SER A 1 264 ? 0.050 -26.116 1.752 1.00 35.97 264 SER A N 1
ATOM 2109 C CA . SER A 1 264 ? 1.081 -26.725 2.601 1.00 35.97 264 SER A CA 1
ATOM 2110 C C . SER A 1 264 ? 2.203 -27.421 1.821 1.00 35.97 264 SER A C 1
ATOM 2112 O O . SER A 1 264 ? 3.199 -27.789 2.430 1.00 35.97 264 SER A O 1
ATOM 2114 N N . THR A 1 265 ? 2.094 -27.593 0.498 1.00 35.47 265 THR A N 1
ATOM 2115 C CA . THR A 1 265 ? 3.061 -28.369 -0.310 1.00 35.47 265 THR A CA 1
ATOM 2116 C C . THR A 1 265 ? 4.049 -27.523 -1.123 1.00 35.47 265 THR A C 1
ATOM 2118 O O . THR A 1 265 ? 4.534 -27.985 -2.152 1.00 35.47 265 THR A O 1
ATOM 2121 N N . VAL A 1 266 ? 4.364 -26.293 -0.698 1.00 38.81 266 VAL A N 1
ATOM 2122 C CA . VAL A 1 266 ? 5.431 -25.487 -1.338 1.00 38.81 266 VAL A CA 1
ATOM 2123 C C . VAL A 1 266 ? 6.787 -25.625 -0.621 1.00 38.81 266 VAL A C 1
ATOM 2125 O O . VAL A 1 266 ? 7.789 -25.153 -1.144 1.00 38.81 266 VAL A O 1
ATOM 2128 N N . ASP A 1 267 ? 6.861 -26.353 0.499 1.00 33.84 267 ASP A N 1
ATOM 2129 C CA . ASP A 1 267 ? 8.136 -26.695 1.144 1.00 33.84 267 ASP A CA 1
ATOM 2130 C C . ASP A 1 267 ? 8.552 -28.145 0.836 1.00 33.84 267 ASP A C 1
ATOM 2132 O O . ASP A 1 267 ? 7.921 -29.108 1.266 1.00 33.84 267 ASP A O 1
ATOM 2136 N N . GLU A 1 268 ? 9.612 -28.233 0.029 1.00 34.94 268 GLU A N 1
ATOM 2137 C CA . GLU A 1 268 ? 10.675 -29.246 -0.051 1.00 34.94 268 GLU A CA 1
ATOM 2138 C C . GLU A 1 268 ? 10.331 -30.730 0.186 1.00 34.94 268 GLU A C 1
ATOM 2140 O O . GLU A 1 268 ? 10.101 -31.189 1.303 1.00 34.94 268 GLU A O 1
ATOM 2145 N N . HIS A 1 269 ? 10.494 -31.535 -0.869 1.00 29.83 269 HIS A N 1
ATOM 2146 C CA . HIS A 1 269 ? 10.730 -32.971 -0.735 1.00 29.83 269 HIS A CA 1
ATOM 2147 C C . HIS A 1 269 ? 11.869 -33.392 -1.672 1.00 29.83 269 HIS A C 1
ATOM 2149 O O . HIS A 1 269 ? 11.641 -33.867 -2.781 1.00 29.83 269 HIS A O 1
ATOM 2155 N N . ASP A 1 270 ? 13.105 -33.202 -1.212 1.00 29.70 270 ASP A N 1
ATOM 2156 C CA . ASP A 1 270 ? 14.264 -33.941 -1.712 1.00 29.70 270 ASP A CA 1
ATOM 2157 C C . ASP A 1 270 ? 14.669 -34.908 -0.596 1.00 29.70 270 ASP A C 1
ATOM 2159 O O . ASP A 1 270 ? 15.318 -34.546 0.387 1.00 29.70 270 ASP A O 1
ATOM 2163 N N . THR A 1 271 ? 14.147 -36.130 -0.666 1.00 34.12 271 THR A N 1
ATOM 2164 C CA . THR A 1 271 ? 14.536 -37.205 0.246 1.00 34.12 271 THR A CA 1
ATOM 2165 C C . THR A 1 271 ? 15.445 -38.163 -0.478 1.00 34.12 271 THR A C 1
ATOM 2167 O O . THR A 1 271 ? 14.962 -38.977 -1.255 1.00 34.12 271 THR A O 1
ATOM 2170 N N . ASP A 1 272 ? 16.716 -38.140 -0.094 1.00 30.55 272 ASP A N 1
ATOM 2171 C CA . ASP A 1 272 ? 17.528 -39.344 -0.022 1.00 30.55 272 ASP A CA 1
ATOM 2172 C C . ASP A 1 272 ? 18.277 -39.360 1.315 1.00 30.55 272 ASP A C 1
ATOM 2174 O O . ASP A 1 272 ? 19.270 -38.668 1.543 1.00 30.55 272 ASP A O 1
ATOM 2178 N N . ILE A 1 273 ? 17.751 -40.166 2.239 1.00 34.97 273 ILE A N 1
ATOM 2179 C CA . ILE A 1 273 ? 18.416 -40.543 3.483 1.00 34.97 273 ILE A CA 1
ATOM 2180 C C . ILE A 1 273 ? 19.237 -41.798 3.189 1.00 34.97 273 ILE A C 1
ATOM 2182 O O . ILE A 1 273 ? 18.678 -42.880 3.024 1.00 34.97 273 ILE A O 1
ATOM 2186 N N . ILE A 1 274 ? 20.567 -41.679 3.235 1.00 33.72 274 ILE A N 1
ATOM 2187 C CA . ILE A 1 274 ? 21.438 -42.799 3.608 1.00 33.72 274 ILE A CA 1
ATOM 2188 C C . ILE A 1 274 ? 22.260 -42.404 4.839 1.00 33.72 274 ILE A C 1
ATOM 2190 O O . ILE A 1 274 ? 23.017 -41.437 4.871 1.00 33.72 274 ILE A O 1
ATOM 2194 N N . THR A 1 275 ? 22.043 -43.210 5.869 1.00 35.53 275 THR A N 1
ATOM 2195 C CA . THR A 1 275 ? 22.564 -43.237 7.232 1.00 35.53 275 THR A CA 1
ATOM 2196 C C . THR A 1 275 ? 24.078 -43.029 7.368 1.00 35.53 275 THR A C 1
ATOM 2198 O O . THR A 1 275 ? 24.867 -43.789 6.808 1.00 35.53 275 THR A O 1
ATOM 2201 N N . ARG A 1 276 ? 24.505 -42.120 8.263 1.00 29.17 276 ARG A N 1
ATOM 2202 C CA . ARG A 1 276 ? 25.802 -42.244 8.960 1.00 29.17 276 ARG A CA 1
ATOM 2203 C C . ARG A 1 276 ? 25.803 -41.506 10.313 1.00 29.17 276 ARG A C 1
ATOM 2205 O O . ARG A 1 276 ? 25.435 -40.335 10.349 1.00 29.17 276 ARG A O 1
ATOM 2212 N N . PRO A 1 277 ? 26.216 -42.139 11.429 1.00 36.72 277 PRO A N 1
ATOM 2213 C CA . PRO A 1 277 ? 26.239 -41.491 12.734 1.00 36.72 277 PRO A CA 1
ATOM 2214 C C . PRO A 1 277 ? 27.560 -40.735 12.905 1.00 36.72 277 PRO A C 1
ATOM 2216 O O . PRO A 1 277 ? 28.633 -41.335 12.880 1.00 36.72 277 PRO A O 1
ATOM 2219 N N . SER A 1 278 ? 27.506 -39.418 13.096 1.00 30.53 278 SER A N 1
ATOM 2220 C CA . SER A 1 278 ? 28.676 -38.650 13.523 1.00 30.53 278 SER A CA 1
ATOM 2221 C C . SER A 1 278 ? 28.256 -37.549 14.485 1.00 30.53 278 SER A C 1
ATOM 2223 O O . SER A 1 278 ? 27.364 -36.753 14.207 1.00 30.53 278 SER A O 1
ATOM 2225 N N . LYS A 1 279 ? 28.887 -37.561 15.658 1.00 43.62 279 LYS A N 1
ATOM 2226 C CA . LYS A 1 279 ? 28.692 -36.622 16.760 1.00 43.62 279 LYS A CA 1
ATOM 2227 C C . LYS A 1 279 ? 29.046 -35.206 16.294 1.00 43.62 279 LYS A C 1
ATOM 2229 O O . LYS A 1 279 ? 30.227 -34.891 16.185 1.00 43.62 279 LYS A O 1
ATOM 2234 N N . GLN A 1 280 ? 28.051 -34.350 16.080 1.00 35.31 280 GLN A N 1
ATOM 2235 C CA . GLN A 1 280 ? 28.246 -32.903 15.970 1.00 35.31 280 GLN A CA 1
ATOM 2236 C C . GLN A 1 280 ? 27.160 -32.138 16.742 1.00 35.31 280 GLN A C 1
ATOM 2238 O O . GLN A 1 280 ? 26.068 -32.670 16.956 1.00 35.31 280 GLN A O 1
ATOM 2243 N N . PRO A 1 281 ? 27.480 -30.930 17.245 1.00 34.22 281 PRO A N 1
ATOM 2244 C CA . PRO A 1 281 ? 26.649 -30.200 18.187 1.00 34.22 281 PRO A CA 1
ATOM 2245 C C . PRO A 1 281 ? 25.367 -29.731 17.502 1.00 34.22 281 PRO A C 1
ATOM 2247 O O . PRO A 1 281 ? 25.378 -29.272 16.363 1.00 34.22 281 PRO A O 1
ATOM 2250 N N . ARG A 1 282 ? 24.264 -29.855 18.235 1.00 38.22 282 ARG A N 1
ATOM 2251 C CA . ARG A 1 282 ? 22.896 -29.536 17.830 1.00 38.22 282 ARG A CA 1
ATOM 2252 C C . ARG A 1 282 ? 22.808 -28.104 17.267 1.00 38.22 282 ARG A C 1
ATOM 2254 O O . ARG A 1 282 ? 23.085 -27.142 17.978 1.00 38.22 282 ARG A O 1
ATOM 2261 N N . MET A 1 283 ? 22.417 -27.983 15.996 1.00 40.06 283 MET A N 1
ATOM 2262 C CA . MET A 1 283 ? 22.294 -26.725 15.233 1.00 40.06 283 MET A CA 1
ATOM 2263 C C . MET A 1 283 ? 21.163 -25.793 15.711 1.00 40.06 283 MET A C 1
ATOM 2265 O O . MET A 1 283 ? 20.974 -24.715 15.152 1.00 40.06 283 MET A O 1
ATOM 2269 N N . ASP A 1 284 ? 20.462 -26.151 16.789 1.00 37.66 284 ASP A N 1
ATOM 2270 C CA . ASP A 1 284 ? 19.339 -25.382 17.342 1.00 37.66 284 ASP A CA 1
ATOM 2271 C C . ASP A 1 284 ? 19.755 -24.017 17.934 1.00 37.66 284 ASP A C 1
ATOM 2273 O O . ASP A 1 284 ? 18.897 -23.191 18.229 1.00 37.66 284 ASP A O 1
ATOM 2277 N N . ASN A 1 285 ? 21.059 -23.730 18.059 1.00 39.53 285 ASN A N 1
ATOM 2278 C CA . ASN A 1 285 ? 21.569 -22.442 18.552 1.00 39.53 285 ASN A CA 1
ATOM 2279 C C . ASN A 1 285 ? 21.875 -21.401 17.455 1.00 39.53 285 ASN A C 1
ATOM 2281 O O . ASN A 1 285 ? 22.211 -20.267 17.794 1.00 39.53 285 ASN A O 1
ATOM 2285 N N . PHE A 1 286 ? 21.778 -21.749 16.164 1.00 38.84 286 PHE A N 1
ATOM 2286 C CA . PHE A 1 286 ? 22.071 -20.815 15.060 1.00 38.84 286 PHE A CA 1
ATOM 2287 C C . PHE A 1 286 ? 20.831 -20.271 14.344 1.00 38.84 286 PHE A C 1
ATOM 2289 O O . PHE A 1 286 ? 20.936 -19.276 13.626 1.00 38.84 286 PHE A O 1
ATOM 2296 N N . PHE A 1 287 ? 19.644 -20.828 14.597 1.00 40.44 287 PHE A N 1
ATOM 2297 C CA . PHE A 1 287 ? 18.393 -20.165 14.238 1.00 40.44 287 PHE A CA 1
ATOM 2298 C C . PHE A 1 287 ? 18.072 -19.116 15.297 1.00 40.44 287 PHE A C 1
ATOM 2300 O O . PHE A 1 287 ? 17.388 -19.365 16.288 1.00 40.44 287 PHE A O 1
ATOM 2307 N N . GLN A 1 288 ? 18.638 -17.930 15.086 1.00 41.06 288 GLN A N 1
ATOM 2308 C CA . GLN A 1 288 ? 18.363 -16.742 15.874 1.00 41.06 288 GLN A CA 1
ATOM 2309 C C . GLN A 1 288 ? 16.845 -16.540 15.940 1.00 41.06 288 GLN A C 1
ATOM 2311 O O . GLN A 1 288 ? 16.168 -16.394 14.921 1.00 41.06 288 GLN A O 1
ATOM 2316 N N . SER A 1 289 ? 16.320 -16.620 17.158 1.00 37.97 289 SER A N 1
ATOM 2317 C CA . SER A 1 289 ? 14.902 -16.653 17.475 1.00 37.97 289 SER A CA 1
ATOM 2318 C C . SER A 1 289 ? 14.158 -15.541 16.740 1.00 37.97 289 SER A C 1
ATOM 2320 O O . SER A 1 289 ? 14.542 -14.371 16.819 1.00 37.97 289 SER A O 1
ATOM 2322 N N . ARG A 1 290 ? 13.063 -15.918 16.066 1.00 46.28 290 ARG A N 1
ATOM 2323 C CA . ARG A 1 290 ? 11.964 -15.033 15.650 1.00 46.28 290 ARG A CA 1
ATOM 2324 C C . ARG A 1 290 ? 11.860 -13.879 16.661 1.00 46.28 290 ARG A C 1
ATOM 2326 O O . ARG A 1 290 ? 11.755 -14.183 17.852 1.00 46.28 290 ARG A O 1
ATOM 2333 N N . PRO A 1 291 ? 11.938 -12.595 16.252 1.00 49.25 291 PRO A N 1
ATOM 2334 C CA . PRO A 1 291 ? 11.883 -11.502 17.214 1.00 49.25 291 PRO A CA 1
ATOM 2335 C C . PRO A 1 291 ? 10.626 -11.691 18.056 1.00 49.25 291 PRO A C 1
ATOM 2337 O O . PRO A 1 291 ? 9.531 -11.865 17.510 1.00 49.25 291 PRO A O 1
ATOM 2340 N N . SER A 1 292 ? 10.816 -11.766 19.372 1.00 56.44 292 SER A N 1
ATOM 2341 C CA . SER A 1 292 ? 9.721 -11.995 20.302 1.00 56.44 292 SER A CA 1
ATOM 2342 C C . SER A 1 292 ? 8.718 -10.852 20.167 1.00 56.44 292 SER A C 1
ATOM 2344 O O . SER A 1 292 ? 9.103 -9.704 19.922 1.00 56.44 292 SER A O 1
ATOM 2346 N N . ASP A 1 293 ? 7.428 -11.139 20.337 1.00 61.25 293 ASP A N 1
ATOM 2347 C CA . ASP A 1 293 ? 6.375 -10.118 20.256 1.00 61.25 293 ASP A CA 1
ATOM 2348 C C . ASP A 1 293 ? 6.635 -8.944 21.223 1.00 61.25 293 ASP A C 1
ATOM 2350 O O . ASP A 1 293 ? 6.231 -7.813 20.960 1.00 61.25 293 ASP A O 1
ATOM 2354 N N . ALA A 1 294 ? 7.430 -9.166 22.277 1.00 60.50 294 ALA A N 1
ATOM 2355 C CA . ALA A 1 294 ? 7.953 -8.141 23.181 1.00 60.50 294 ALA A CA 1
ATOM 2356 C C . ALA A 1 294 ? 8.751 -7.017 22.482 1.00 60.50 294 ALA A C 1
ATOM 2358 O O . ALA A 1 294 ? 8.692 -5.864 22.912 1.00 60.50 294 ALA A O 1
ATOM 2359 N N . THR A 1 295 ? 9.484 -7.313 21.406 1.00 63.06 295 THR A N 1
ATOM 2360 C CA . THR A 1 295 ? 10.256 -6.306 20.660 1.00 63.06 295 THR A CA 1
ATOM 2361 C C . THR A 1 295 ? 9.366 -5.508 19.705 1.00 63.06 295 THR A C 1
ATOM 2363 O O . THR A 1 295 ? 9.516 -4.290 19.625 1.00 63.06 295 THR A O 1
ATOM 2366 N N . LEU A 1 296 ? 8.387 -6.146 19.050 1.00 66.25 296 LEU A N 1
ATOM 2367 C CA . LEU A 1 296 ? 7.380 -5.444 18.235 1.00 66.25 296 LEU A CA 1
ATOM 2368 C C . LEU A 1 296 ? 6.512 -4.518 19.102 1.00 66.25 296 LEU A C 1
ATOM 2370 O O . LEU A 1 296 ? 6.234 -3.382 18.717 1.00 66.25 296 LEU A O 1
ATOM 2374 N N . ARG A 1 297 ? 6.183 -4.953 20.324 1.00 71.50 297 ARG A N 1
ATOM 2375 C CA . ARG A 1 297 ? 5.490 -4.137 21.333 1.00 71.50 297 ARG A CA 1
ATOM 2376 C C . ARG A 1 297 ? 6.260 -2.884 21.737 1.00 71.50 297 ARG A C 1
ATOM 2378 O O . ARG A 1 297 ? 5.635 -1.874 22.029 1.00 71.50 297 ARG A O 1
ATOM 2385 N N . ARG A 1 298 ? 7.597 -2.911 21.734 1.00 69.56 298 ARG A N 1
ATOM 2386 C CA . ARG A 1 298 ? 8.416 -1.745 22.115 1.00 69.56 298 ARG A CA 1
ATOM 2387 C C . ARG A 1 298 ? 8.274 -0.576 21.136 1.00 69.56 298 ARG A C 1
ATOM 2389 O O . ARG A 1 298 ? 8.411 0.571 21.543 1.00 69.56 298 ARG A O 1
ATOM 2396 N N . VAL A 1 299 ? 8.010 -0.869 19.863 1.00 68.69 299 VAL A N 1
ATOM 2397 C CA . VAL A 1 299 ? 7.820 0.141 18.805 1.00 68.69 299 VAL A CA 1
ATOM 2398 C C . VAL A 1 299 ? 6.362 0.624 18.752 1.00 68.69 299 VAL A C 1
ATOM 2400 O O . VAL A 1 299 ? 6.071 1.684 18.202 1.00 68.69 299 VAL A O 1
ATOM 2403 N N . PHE A 1 300 ? 5.437 -0.118 19.366 1.00 82.31 300 PHE A N 1
ATOM 2404 C CA . PHE A 1 300 ? 4.025 0.230 19.416 1.00 82.31 300 PHE A CA 1
ATOM 2405 C C . PHE A 1 300 ? 3.725 1.278 20.501 1.00 82.31 300 PHE A C 1
ATOM 2407 O O . PHE A 1 300 ? 3.885 1.058 21.699 1.00 82.31 300 PHE A O 1
ATOM 2414 N N . ASN A 1 301 ? 3.210 2.422 20.067 1.00 84.62 301 ASN A N 1
ATOM 2415 C CA . ASN A 1 301 ? 2.661 3.486 20.896 1.00 84.62 301 ASN A CA 1
ATOM 2416 C C . ASN A 1 301 ? 1.134 3.346 20.965 1.00 84.62 301 ASN A C 1
ATOM 2418 O O . ASN A 1 301 ? 0.386 3.799 20.093 1.00 84.62 301 ASN A O 1
ATOM 2422 N N . ARG A 1 302 ? 0.671 2.752 22.066 1.00 86.19 302 ARG A N 1
ATOM 2423 C CA . ARG A 1 302 ? -0.753 2.516 22.315 1.00 86.19 302 ARG A CA 1
ATOM 2424 C C . ARG A 1 302 ? -1.588 3.799 22.329 1.00 86.19 302 ARG A C 1
ATOM 2426 O O . ARG A 1 302 ? -2.728 3.775 21.875 1.00 86.19 302 ARG A O 1
ATOM 2433 N N . GLN A 1 303 ? -1.041 4.905 22.830 1.00 85.31 303 GLN A N 1
ATOM 2434 C CA . GLN A 1 303 ? -1.766 6.174 22.913 1.00 85.31 303 GLN A CA 1
ATOM 2435 C C . GLN A 1 303 ? -2.078 6.717 21.514 1.00 85.31 303 GLN A C 1
ATOM 2437 O O . GLN A 1 303 ? -3.227 7.041 21.223 1.00 85.31 303 GLN A O 1
ATOM 2442 N N . GLN A 1 304 ? -1.081 6.726 20.626 1.00 85.50 304 GLN A N 1
ATOM 2443 C CA . GLN A 1 304 ? -1.248 7.179 19.243 1.00 85.50 304 GLN A CA 1
ATOM 2444 C C . GLN A 1 304 ? -2.248 6.308 18.468 1.00 85.50 304 GLN A C 1
ATOM 2446 O O . GLN A 1 304 ? -3.078 6.824 17.715 1.00 85.50 304 GLN A O 1
ATOM 2451 N N . TYR A 1 305 ? -2.212 4.989 18.684 1.00 89.75 305 TYR A N 1
ATOM 2452 C CA . TYR A 1 305 ? -3.202 4.069 18.123 1.00 89.75 305 TYR A CA 1
ATOM 2453 C C . TYR A 1 305 ? -4.628 4.411 18.589 1.00 89.75 305 TYR A C 1
ATOM 2455 O O . TYR A 1 305 ? -5.526 4.558 17.758 1.00 89.75 305 TYR A O 1
ATOM 2463 N N . ILE A 1 306 ? -4.838 4.602 19.896 1.00 89.56 306 ILE A N 1
ATOM 2464 C CA . ILE A 1 306 ? -6.160 4.928 20.454 1.00 89.56 306 ILE A CA 1
ATOM 2465 C C . ILE A 1 306 ? -6.676 6.257 19.914 1.00 89.56 306 ILE A C 1
ATOM 2467 O O . ILE A 1 306 ? -7.832 6.331 19.507 1.00 89.56 306 ILE A O 1
ATOM 2471 N N . GLU A 1 307 ? -5.842 7.294 19.870 1.00 88.19 307 GLU A N 1
ATOM 2472 C CA . GLU A 1 307 ? -6.222 8.600 19.323 1.00 88.19 307 GLU A CA 1
ATOM 2473 C C . GLU A 1 307 ? -6.635 8.504 17.852 1.00 88.19 307 GLU A C 1
ATOM 2475 O O . GLU A 1 307 ? -7.626 9.112 17.441 1.00 88.19 307 GLU A O 1
ATOM 2480 N N . SER A 1 308 ? -5.933 7.679 17.073 1.00 88.69 308 SER A N 1
ATOM 2481 C CA . SER A 1 308 ? -6.255 7.442 15.665 1.00 88.69 308 SER A CA 1
ATOM 2482 C C . SER A 1 308 ? -7.594 6.712 15.505 1.00 88.69 308 SER A C 1
ATOM 2484 O O . SER A 1 308 ? -8.430 7.127 14.698 1.00 88.69 308 SER A O 1
ATOM 2486 N N . ILE A 1 309 ? -7.855 5.678 16.318 1.00 90.19 309 ILE A N 1
ATOM 2487 C CA . ILE A 1 309 ? -9.147 4.970 16.338 1.00 90.19 309 ILE A CA 1
ATOM 2488 C C . ILE A 1 309 ? -10.273 5.907 16.793 1.00 90.19 309 ILE A C 1
ATOM 2490 O O . ILE A 1 309 ? -11.312 5.978 16.142 1.00 90.19 309 ILE A O 1
ATOM 2494 N N . VAL A 1 310 ? -10.072 6.695 17.850 1.00 89.94 310 VAL A N 1
ATOM 2495 C CA . VAL A 1 310 ? -11.034 7.712 18.306 1.00 89.94 310 VAL A CA 1
ATOM 2496 C C . VAL A 1 310 ? -11.313 8.733 17.203 1.00 89.94 310 VAL A C 1
ATOM 2498 O O . VAL A 1 310 ? -12.471 9.084 16.966 1.00 89.94 310 VAL A O 1
ATOM 2501 N N . GLY A 1 311 ? -10.285 9.176 16.477 1.00 86.31 311 GLY A N 1
ATOM 2502 C CA . GLY A 1 311 ? -10.422 10.044 15.311 1.00 86.31 311 GLY A CA 1
ATOM 2503 C C . GLY A 1 311 ? -11.247 9.404 14.192 1.00 86.31 311 GLY A C 1
ATOM 2504 O O . GLY A 1 311 ? -12.092 10.076 13.596 1.00 86.31 311 GLY A O 1
ATOM 2505 N N . LEU A 1 312 ? -11.061 8.107 13.938 1.00 89.25 312 LEU A N 1
ATOM 2506 C CA . LEU A 1 312 ? -11.845 7.350 12.963 1.00 89.25 312 LEU A CA 1
ATOM 2507 C C . LEU A 1 312 ? -13.328 7.266 13.371 1.00 89.25 312 LEU A C 1
ATOM 2509 O O . LEU A 1 312 ? -14.205 7.544 12.552 1.00 89.25 312 LEU A O 1
ATOM 2513 N N . LEU A 1 313 ? -13.612 6.971 14.642 1.00 89.50 313 LEU A N 1
ATOM 2514 C CA . LEU A 1 313 ? -14.977 6.898 15.177 1.00 89.50 313 LEU A CA 1
ATOM 2515 C C . LEU A 1 313 ? -15.683 8.263 15.141 1.00 89.50 313 LEU A C 1
ATOM 2517 O O . LEU A 1 313 ? -16.818 8.383 14.686 1.00 89.50 313 LEU A O 1
ATOM 2521 N N . THR A 1 314 ? -15.003 9.320 15.585 1.00 86.50 314 THR A N 1
ATOM 2522 C CA . THR A 1 314 ? -15.620 10.641 15.790 1.00 86.50 314 THR A CA 1
ATOM 2523 C C . THR A 1 314 ? -15.624 11.510 14.532 1.00 86.50 314 THR A C 1
ATOM 2525 O O . THR A 1 314 ? -16.668 12.033 14.144 1.00 86.50 314 THR A O 1
ATOM 2528 N N . ARG A 1 315 ? -14.481 11.664 13.849 1.00 81.81 315 ARG A N 1
ATOM 2529 C CA . ARG A 1 315 ? -14.332 12.597 12.712 1.00 81.81 315 ARG A CA 1
ATOM 2530 C C . ARG A 1 315 ? -14.834 12.015 11.401 1.00 81.81 315 ARG A C 1
ATOM 2532 O O . ARG A 1 315 ? -15.218 12.763 10.504 1.00 81.81 315 ARG A O 1
ATOM 2539 N N . ARG A 1 316 ? -14.789 10.689 11.262 1.00 78.62 316 ARG A N 1
ATOM 2540 C CA . ARG A 1 316 ? -15.173 9.980 10.032 1.00 78.62 316 ARG A CA 1
ATOM 2541 C C . ARG A 1 316 ? -16.487 9.213 10.168 1.00 78.62 316 ARG A C 1
ATOM 2543 O O . ARG A 1 316 ? -16.863 8.521 9.231 1.00 78.62 316 ARG A O 1
ATOM 2550 N N . ARG A 1 317 ? -17.204 9.422 11.282 1.00 78.06 317 ARG A N 1
ATOM 2551 C CA . ARG A 1 317 ? -18.553 8.900 11.557 1.00 78.06 317 ARG A CA 1
ATOM 2552 C C . ARG A 1 317 ? -18.663 7.377 11.432 1.00 78.06 317 ARG A C 1
ATOM 2554 O O . ARG A 1 317 ? -19.719 6.868 11.063 1.00 78.06 317 ARG A O 1
ATOM 2561 N N . LEU A 1 318 ? -17.590 6.652 11.745 1.00 86.50 318 LEU A N 1
ATOM 2562 C CA . LEU A 1 318 ? -17.668 5.202 11.878 1.00 86.50 318 LEU A CA 1
ATOM 2563 C C . LEU A 1 318 ? -18.471 4.878 13.154 1.00 86.50 318 LEU A C 1
ATOM 2565 O O . LEU A 1 318 ? -18.265 5.546 14.172 1.00 86.50 318 LEU A O 1
ATOM 2569 N N . PRO A 1 319 ? -19.402 3.906 13.144 1.00 86.38 319 PRO A N 1
ATOM 2570 C CA . PRO A 1 319 ? -20.196 3.611 14.331 1.00 86.38 319 PRO A CA 1
ATOM 2571 C C . PRO A 1 319 ? -19.299 3.182 15.495 1.00 86.38 319 PRO A C 1
ATOM 2573 O O . PRO A 1 319 ? -18.341 2.439 15.313 1.00 86.38 319 PRO A O 1
ATOM 2576 N N . PHE A 1 320 ? -19.643 3.584 16.722 1.00 87.38 320 PHE A N 1
ATOM 2577 C CA . PHE A 1 320 ? -18.869 3.223 17.921 1.00 87.38 320 PHE A CA 1
ATOM 2578 C C . PHE A 1 320 ? -18.802 1.715 18.183 1.00 87.38 320 PHE A C 1
ATOM 2580 O O . PHE A 1 320 ? -17.955 1.268 18.947 1.00 87.38 320 PHE A O 1
ATOM 2587 N N . SER A 1 321 ? -19.686 0.922 17.572 1.00 87.06 321 SER A N 1
ATOM 2588 C CA . SER A 1 321 ? -19.602 -0.540 17.589 1.00 87.06 321 SER A CA 1
ATOM 2589 C C . SER A 1 321 ? -18.437 -1.090 16.767 1.00 87.06 321 SER A C 1
ATOM 2591 O O . SER A 1 321 ? -18.119 -2.256 16.940 1.00 87.06 321 SER A O 1
ATOM 2593 N N . ALA A 1 322 ? -17.792 -0.287 15.914 1.00 86.81 322 ALA A N 1
ATOM 2594 C CA . ALA A 1 322 ? -16.725 -0.748 15.029 1.00 86.81 322 ALA A CA 1
ATOM 2595 C C . ALA A 1 322 ? -15.510 -1.313 15.765 1.00 86.81 322 ALA A C 1
ATOM 2597 O O . ALA A 1 322 ? -14.847 -2.210 15.264 1.00 86.81 322 ALA A O 1
ATOM 2598 N N . VAL A 1 323 ? -15.268 -0.853 16.992 1.00 87.44 323 VAL A N 1
ATOM 2599 C CA . VAL A 1 323 ? -14.238 -1.411 17.883 1.00 87.44 323 VAL A CA 1
ATOM 2600 C C . VAL A 1 323 ? -14.508 -2.866 18.283 1.00 87.44 323 VAL A C 1
ATOM 2602 O O . VAL A 1 323 ? -13.611 -3.535 18.772 1.00 87.44 323 VAL A O 1
ATOM 2605 N N . LYS A 1 324 ? -15.742 -3.350 18.102 1.00 85.69 324 LYS A N 1
ATOM 2606 C CA . LYS A 1 324 ? -16.161 -4.728 18.389 1.00 85.69 324 LYS A CA 1
ATOM 2607 C C . LYS A 1 324 ? -16.273 -5.598 17.140 1.00 85.69 324 LYS A C 1
ATOM 2609 O O . LYS A 1 324 ? -16.636 -6.756 17.277 1.00 85.69 324 LYS A O 1
ATOM 2614 N N . TRP A 1 325 ? -16.080 -5.045 15.944 1.00 85.38 325 TRP A N 1
ATOM 2615 C CA . TRP A 1 325 ? -16.174 -5.841 14.722 1.00 85.38 325 TRP A CA 1
ATOM 2616 C C . TRP A 1 325 ? -14.973 -6.773 14.637 1.00 85.38 325 TRP A C 1
ATOM 2618 O O . TRP A 1 325 ? -13.840 -6.326 14.836 1.00 85.38 325 TRP A O 1
ATOM 2628 N N . ASP A 1 326 ? -15.229 -8.045 14.357 1.00 82.06 326 ASP A N 1
ATOM 2629 C CA . ASP A 1 326 ? -14.180 -9.056 14.233 1.00 82.06 326 ASP A CA 1
ATOM 2630 C C . ASP A 1 326 ? -13.284 -8.709 13.038 1.00 82.06 326 ASP A C 1
ATOM 2632 O O . ASP A 1 326 ? -12.070 -8.630 13.169 1.00 82.06 326 ASP A O 1
ATOM 2636 N N . GLU A 1 327 ? -13.873 -8.267 11.926 1.00 84.19 327 GLU A N 1
ATOM 2637 C CA . GLU A 1 327 ? -13.149 -7.908 10.702 1.00 84.19 327 GLU A CA 1
ATOM 2638 C C . GLU A 1 327 ? -12.261 -6.669 10.880 1.00 84.19 327 GLU A C 1
ATOM 2640 O O . GLU A 1 327 ? -11.219 -6.532 10.237 1.00 84.19 327 GLU A O 1
ATOM 2645 N N . MET A 1 328 ? -12.661 -5.746 11.764 1.00 86.69 328 MET A N 1
ATOM 2646 C CA . MET A 1 328 ? -11.845 -4.581 12.117 1.00 86.69 328 MET A CA 1
ATOM 2647 C C . MET A 1 328 ? -10.642 -4.997 12.969 1.00 86.69 328 MET A C 1
ATOM 2649 O O . MET A 1 328 ? -9.561 -4.428 12.824 1.00 86.69 328 MET A O 1
ATOM 2653 N N . GLN A 1 329 ? -10.814 -5.980 13.852 1.00 86.25 329 GLN A N 1
ATOM 2654 C CA . GLN A 1 329 ? -9.721 -6.528 14.649 1.00 86.25 329 GLN A CA 1
ATOM 2655 C C . GLN A 1 329 ? -8.769 -7.336 13.766 1.00 86.25 329 GLN A C 1
ATOM 2657 O O . GLN A 1 329 ? -7.566 -7.084 13.800 1.00 86.25 329 GLN A O 1
ATOM 2662 N N . ASP A 1 330 ? -9.301 -8.200 12.905 1.00 80.06 330 ASP A N 1
ATOM 2663 C CA . ASP A 1 330 ? -8.531 -9.053 12.001 1.00 80.06 330 ASP A CA 1
ATOM 2664 C C . ASP A 1 330 ? -7.617 -8.228 11.092 1.00 80.06 330 ASP A C 1
ATOM 2666 O O . ASP A 1 330 ? -6.411 -8.478 11.025 1.00 80.06 330 ASP A O 1
ATOM 2670 N N . ILE A 1 331 ? -8.137 -7.168 10.457 1.00 82.62 331 ILE A N 1
ATOM 2671 C CA . ILE A 1 331 ? -7.303 -6.315 9.600 1.00 82.62 331 ILE A CA 1
ATOM 2672 C C . ILE A 1 331 ? -6.213 -5.569 10.372 1.00 82.62 331 ILE A C 1
ATOM 2674 O O . ILE A 1 331 ? -5.097 -5.416 9.871 1.00 82.62 331 ILE A O 1
ATOM 2678 N N . ILE A 1 332 ? -6.506 -5.123 11.597 1.00 86.94 332 ILE A N 1
ATOM 2679 C CA . ILE A 1 332 ? -5.523 -4.463 12.462 1.00 86.94 332 ILE A CA 1
ATOM 2680 C C . ILE A 1 332 ? -4.426 -5.458 12.863 1.00 86.94 332 ILE A C 1
ATOM 2682 O O . ILE A 1 332 ? -3.242 -5.108 12.838 1.00 86.94 332 ILE A O 1
ATOM 2686 N N . LEU A 1 333 ? -4.799 -6.702 13.169 1.00 82.31 333 LEU A N 1
ATOM 2687 C CA . LEU A 1 333 ? -3.873 -7.768 13.540 1.00 82.31 333 LEU A CA 1
ATOM 2688 C C . LEU A 1 333 ? -3.027 -8.258 12.367 1.00 82.31 333 LEU A C 1
ATOM 2690 O O . LEU A 1 333 ? -1.849 -8.543 12.562 1.00 82.31 333 LEU A O 1
ATOM 2694 N N . ALA A 1 334 ? -3.540 -8.272 11.136 1.00 77.75 334 ALA A N 1
ATOM 2695 C CA . ALA A 1 334 ? -2.687 -8.548 9.977 1.00 77.75 334 ALA A CA 1
ATOM 2696 C C . ALA A 1 334 ? -1.656 -7.452 9.714 1.00 77.75 334 ALA A C 1
ATOM 2698 O O . ALA A 1 334 ? -0.589 -7.735 9.167 1.00 77.75 334 ALA A O 1
ATOM 2699 N N . CYS A 1 335 ? -1.929 -6.204 10.106 1.00 81.38 335 CYS A N 1
ATOM 2700 C CA . CYS A 1 335 ? -0.886 -5.187 10.107 1.00 81.38 335 CYS A CA 1
ATOM 2701 C C . CYS A 1 335 ? 0.150 -5.487 11.200 1.00 81.38 335 CYS A C 1
ATOM 2703 O O . CYS A 1 335 ? 1.349 -5.482 10.915 1.00 81.38 335 CYS A O 1
ATOM 2705 N N . ASN A 1 336 ? -0.291 -5.774 12.428 1.00 82.19 336 ASN A N 1
ATOM 2706 C CA . ASN A 1 336 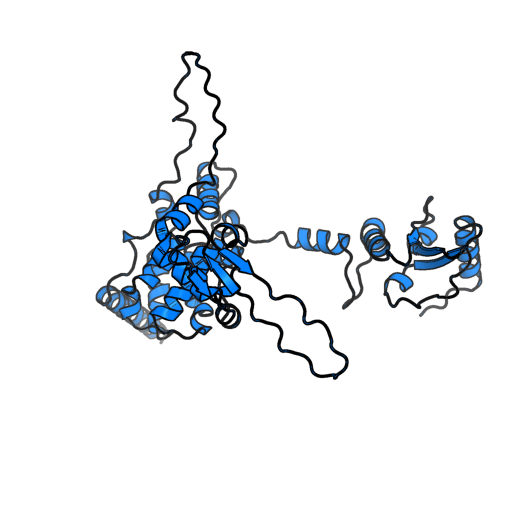? 0.599 -6.075 13.546 1.00 82.19 336 ASN A CA 1
ATOM 2707 C C . ASN A 1 336 ? -0.001 -7.139 14.492 1.00 82.19 336 ASN A C 1
ATOM 2709 O O . ASN A 1 336 ? -0.831 -6.800 15.332 1.00 82.19 336 ASN A O 1
ATOM 2713 N N . PRO A 1 337 ? 0.457 -8.403 14.435 1.00 77.69 337 PRO A N 1
ATOM 2714 C CA . PRO A 1 337 ? -0.088 -9.464 15.288 1.00 77.69 337 PRO A CA 1
ATOM 2715 C C . PRO A 1 337 ? 0.248 -9.309 16.778 1.00 77.69 337 PRO A C 1
ATOM 2717 O O . PRO A 1 337 ? -0.408 -9.891 17.631 1.00 77.69 337 PRO A O 1
ATOM 2720 N N . ALA A 1 338 ? 1.277 -8.528 17.124 1.00 77.62 338 ALA A N 1
ATOM 2721 C CA . ALA A 1 338 ? 1.818 -8.481 18.483 1.00 77.62 338 ALA A CA 1
ATOM 2722 C C . ALA A 1 338 ? 0.997 -7.625 19.469 1.00 77.62 338 ALA A C 1
ATOM 2724 O O . ALA A 1 338 ? 1.382 -7.525 20.639 1.00 77.62 338 ALA A O 1
ATOM 2725 N N . ILE A 1 339 ? -0.081 -6.979 19.005 1.00 82.69 339 ILE A N 1
ATOM 2726 C CA . ILE A 1 339 ? -0.876 -6.001 19.773 1.00 82.69 339 ILE A CA 1
ATOM 2727 C C . ILE A 1 339 ? -2.270 -6.503 20.166 1.00 82.69 339 ILE A C 1
ATOM 2729 O O . ILE A 1 339 ? -3.097 -5.695 20.578 1.00 82.69 339 ILE A O 1
ATOM 2733 N N . GLU A 1 340 ? -2.537 -7.802 20.038 1.00 82.25 340 GLU A N 1
ATOM 2734 C CA . GLU A 1 340 ? -3.839 -8.429 20.314 1.00 82.25 340 GLU A CA 1
ATOM 2735 C C . GLU A 1 340 ? -4.449 -8.021 21.663 1.00 82.25 340 GLU A C 1
ATOM 2737 O O . GLU A 1 340 ? -5.576 -7.534 21.724 1.00 82.25 340 GLU A O 1
ATOM 2742 N N . ASP A 1 341 ? -3.673 -8.092 22.740 1.00 81.94 341 ASP A N 1
ATOM 2743 C CA . ASP A 1 341 ? -4.079 -7.695 24.095 1.00 81.94 341 ASP A CA 1
ATOM 2744 C C . ASP A 1 341 ? -4.182 -6.173 24.298 1.00 81.94 341 ASP A C 1
ATOM 2746 O O . ASP A 1 341 ? -4.691 -5.705 25.318 1.00 81.94 341 ASP A O 1
ATOM 2750 N N . LEU A 1 342 ? -3.691 -5.378 23.345 1.00 84.44 342 LEU A N 1
ATOM 2751 C CA . LEU A 1 342 ? -3.667 -3.917 23.412 1.00 84.44 342 LEU A CA 1
ATOM 2752 C C . LEU A 1 342 ? -4.763 -3.259 22.568 1.00 84.44 342 LEU A C 1
ATOM 2754 O O . LEU A 1 342 ? -4.923 -2.033 22.661 1.00 84.44 342 LEU A O 1
ATOM 2758 N N . LEU A 1 343 ? -5.510 -4.048 21.788 1.00 87.19 343 LEU A N 1
ATOM 2759 C CA . LEU A 1 343 ? -6.605 -3.581 20.945 1.00 87.19 343 LEU A CA 1
ATOM 2760 C C . LEU A 1 343 ? -7.692 -2.873 21.759 1.00 87.19 343 LEU A C 1
ATOM 2762 O O . LEU A 1 343 ? -8.004 -3.212 22.903 1.00 87.19 343 LEU A O 1
ATOM 2766 N N . LEU A 1 344 ? -8.309 -1.868 21.140 1.00 86.19 344 LEU A N 1
ATOM 2767 C CA . LEU A 1 344 ? -9.505 -1.247 21.690 1.00 86.19 344 LEU A CA 1
ATOM 2768 C C . LEU A 1 344 ? -10.710 -2.093 21.273 1.00 86.19 344 LEU A C 1
ATOM 2770 O O . LEU A 1 344 ? -11.220 -1.902 20.180 1.00 86.19 344 LEU A O 1
ATOM 2774 N N . THR A 1 345 ? -11.155 -3.004 22.141 1.00 87.31 345 THR A N 1
ATOM 2775 C CA . THR A 1 345 ? -12.270 -3.937 21.858 1.00 87.31 345 THR A CA 1
ATOM 2776 C C . THR A 1 345 ? -13.570 -3.582 22.589 1.00 87.31 345 THR A C 1
ATOM 2778 O O . THR A 1 345 ? -14.639 -4.129 22.321 1.00 87.31 345 THR A O 1
ATOM 2781 N N . SER A 1 346 ? -13.525 -2.631 23.527 1.00 88.69 346 SER A N 1
ATOM 2782 C CA . SER A 1 346 ? -14.688 -2.227 24.325 1.00 88.69 346 SER A CA 1
ATOM 2783 C C . SER A 1 346 ? -15.270 -0.894 23.860 1.00 88.69 346 SER A C 1
ATOM 2785 O O . SER A 1 346 ? -14.578 0.124 23.803 1.00 88.69 346 SER A O 1
ATOM 2787 N N . ARG A 1 347 ? -16.588 -0.879 23.618 1.00 88.81 347 ARG A N 1
ATOM 2788 C CA . ARG A 1 347 ? -17.348 0.345 23.313 1.00 88.81 347 ARG A CA 1
ATOM 2789 C C . ARG A 1 347 ? -17.289 1.346 24.468 1.00 88.81 347 ARG A C 1
ATOM 2791 O O . ARG A 1 347 ? -17.114 2.533 24.220 1.00 88.81 347 ARG A O 1
ATOM 2798 N N . ASP A 1 348 ? -17.385 0.885 25.711 1.00 87.88 348 ASP A N 1
ATOM 2799 C CA . ASP A 1 348 ? -17.339 1.772 26.880 1.00 87.88 348 ASP A CA 1
ATOM 2800 C C . ASP A 1 348 ? -15.937 2.345 27.089 1.00 87.88 348 ASP A C 1
ATOM 2802 O O . ASP A 1 348 ? -15.781 3.494 27.498 1.00 87.88 348 ASP A O 1
ATOM 2806 N N . ALA A 1 349 ? -14.894 1.571 26.772 1.00 88.19 349 ALA A N 1
ATOM 2807 C CA . ALA A 1 349 ? -13.531 2.094 26.727 1.00 88.19 349 ALA A CA 1
ATOM 2808 C C . ALA A 1 349 ? -13.376 3.153 25.625 1.00 88.19 349 ALA A C 1
ATOM 2810 O O . ALA A 1 349 ? -12.832 4.223 25.889 1.00 88.19 349 ALA A O 1
ATOM 2811 N N . ALA A 1 350 ? -13.912 2.903 24.426 1.00 89.50 350 ALA A N 1
ATOM 2812 C CA . ALA A 1 350 ? -13.887 3.869 23.330 1.00 89.50 350 ALA A CA 1
ATOM 2813 C C . ALA A 1 350 ? -14.601 5.177 23.706 1.00 89.50 350 ALA A C 1
ATOM 2815 O O . ALA A 1 350 ? -14.046 6.256 23.514 1.00 89.50 350 ALA A O 1
ATOM 2816 N N . MET A 1 351 ? -15.788 5.089 24.316 1.00 90.31 351 MET A N 1
ATOM 2817 C CA . MET A 1 351 ? -16.533 6.258 24.791 1.00 90.31 351 MET A CA 1
ATOM 2818 C C . MET A 1 351 ? -15.776 7.029 25.874 1.00 90.31 351 MET A C 1
ATOM 2820 O O . MET A 1 351 ? -15.724 8.254 25.809 1.00 90.31 351 MET A O 1
ATOM 2824 N N . ARG A 1 352 ? -15.136 6.341 26.828 1.00 91.31 352 ARG A N 1
ATOM 2825 C CA . ARG A 1 352 ? -14.286 6.999 27.833 1.00 91.31 352 ARG A CA 1
ATOM 2826 C C . ARG A 1 352 ? -13.144 7.774 27.185 1.00 91.31 352 ARG A C 1
ATOM 2828 O O . ARG A 1 352 ? -12.961 8.940 27.515 1.00 91.31 352 ARG A O 1
ATOM 2835 N N . HIS A 1 353 ? -12.432 7.168 26.234 1.00 90.38 353 HIS A N 1
ATOM 2836 C CA . HIS A 1 353 ? -11.364 7.855 25.507 1.00 90.38 353 HIS A CA 1
ATOM 2837 C C . HIS A 1 353 ? -11.884 9.074 24.736 1.00 90.38 353 HIS A C 1
ATOM 2839 O O . HIS A 1 353 ? -11.267 10.130 24.812 1.00 90.38 353 HIS A O 1
ATOM 2845 N N . ILE A 1 354 ? -13.045 8.973 24.078 1.00 90.12 354 ILE A N 1
ATOM 2846 C CA . ILE A 1 354 ? -13.687 10.111 23.397 1.00 90.12 354 ILE A CA 1
ATOM 2847 C C . ILE A 1 354 ? -13.958 11.259 24.376 1.00 90.12 354 ILE A C 1
ATOM 2849 O O . ILE A 1 354 ? -13.604 12.401 24.081 1.00 90.12 354 ILE A O 1
ATOM 2853 N N . THR A 1 355 ? -14.549 10.968 25.538 1.00 89.94 355 THR A N 1
ATOM 2854 C CA . THR A 1 355 ? -14.836 11.981 26.564 1.00 89.94 355 THR A CA 1
ATOM 2855 C C . THR A 1 355 ? -13.553 12.630 27.075 1.00 89.94 355 THR A C 1
ATOM 2857 O O . THR A 1 355 ? -13.450 13.853 27.082 1.00 89.94 355 THR A O 1
ATOM 2860 N N . THR A 1 356 ? -12.533 11.835 27.414 1.00 89.56 356 THR A N 1
ATOM 2861 C CA . THR A 1 356 ? -11.239 12.357 27.878 1.00 89.56 356 THR A CA 1
ATOM 2862 C C . THR A 1 356 ? -10.573 13.250 26.830 1.00 89.56 356 THR A C 1
ATOM 2864 O O . THR A 1 356 ? -10.091 14.334 27.156 1.00 89.56 356 THR A O 1
ATOM 2867 N N . THR A 1 357 ? -10.569 12.834 25.560 1.00 86.06 357 THR A N 1
ATOM 2868 C CA . THR A 1 357 ? -10.023 13.631 24.457 1.00 86.06 357 THR A CA 1
ATOM 2869 C C . THR A 1 357 ? -10.804 14.935 24.270 1.00 86.06 357 THR A C 1
ATOM 2871 O O . THR A 1 357 ? -10.203 15.989 24.065 1.00 86.06 357 THR A O 1
ATOM 2874 N N . PHE A 1 358 ? -12.134 14.897 24.384 1.00 86.81 358 PHE A N 1
ATOM 2875 C CA . PHE A 1 358 ? -12.973 16.092 24.320 1.00 86.81 358 PHE A CA 1
ATOM 2876 C C . PHE A 1 358 ? -12.657 17.081 25.450 1.00 86.81 358 PHE A C 1
ATOM 2878 O O . PHE A 1 358 ? -12.449 18.265 25.181 1.00 86.81 358 PHE A O 1
ATOM 2885 N N . ASP A 1 359 ? -12.566 16.608 26.694 1.00 89.06 359 ASP A N 1
ATOM 2886 C CA . ASP A 1 359 ? -12.270 17.451 27.856 1.00 89.06 359 ASP A CA 1
ATOM 2887 C C . ASP A 1 359 ? -10.873 18.078 27.775 1.00 89.06 359 ASP A C 1
ATOM 2889 O O . ASP A 1 359 ? -10.699 19.255 28.117 1.00 89.06 359 ASP A O 1
ATOM 2893 N N . LEU A 1 360 ? -9.892 17.334 27.251 1.00 86.12 360 LEU A N 1
ATOM 2894 C CA . LEU A 1 360 ? -8.547 17.841 26.983 1.00 86.12 360 LEU A CA 1
ATOM 2895 C C . LEU A 1 360 ? -8.584 19.000 25.979 1.00 86.12 360 LEU A C 1
ATOM 2897 O O . LEU A 1 360 ? -8.096 20.092 26.280 1.00 86.12 360 LEU A O 1
ATOM 2901 N N . TYR A 1 361 ? -9.198 18.797 24.808 1.00 83.50 361 TYR A N 1
ATOM 2902 C CA . TYR A 1 361 ? -9.287 19.844 23.786 1.00 83.50 361 TYR A CA 1
ATOM 2903 C C . TYR A 1 361 ? -10.097 21.048 24.266 1.00 83.50 361 TYR A C 1
ATOM 2905 O O . TYR A 1 361 ? -9.704 22.191 24.035 1.00 83.50 361 TYR A O 1
ATOM 2913 N N . ARG A 1 362 ? -11.195 20.814 24.992 1.00 88.00 362 ARG A N 1
ATOM 2914 C CA . ARG A 1 362 ? -11.997 21.876 25.606 1.00 88.00 362 ARG A CA 1
ATOM 2915 C C . ARG A 1 362 ? -11.169 22.714 26.579 1.00 88.00 362 ARG A C 1
ATOM 2917 O O . ARG A 1 362 ? -11.280 23.937 26.560 1.00 88.00 362 ARG A O 1
ATOM 2924 N N . SER A 1 363 ? -10.346 22.080 27.411 1.00 88.75 363 SER A N 1
ATOM 2925 C CA . SER A 1 363 ? -9.484 22.775 28.375 1.00 88.75 363 SER A CA 1
ATOM 2926 C C . SER A 1 363 ? -8.385 23.579 27.677 1.00 88.75 363 SER A C 1
ATOM 2928 O O . SER A 1 363 ? -8.153 24.730 28.031 1.00 88.75 363 SER A O 1
ATOM 2930 N N . GLN A 1 364 ? -7.769 23.022 26.630 1.00 88.19 364 GLN A N 1
ATOM 2931 C CA . GLN A 1 364 ? -6.763 23.726 25.826 1.00 88.19 364 GLN A CA 1
ATOM 2932 C C . GLN A 1 364 ? -7.336 24.943 25.093 1.00 88.19 364 GLN A C 1
ATOM 2934 O O . GLN A 1 364 ? -6.673 25.972 25.011 1.00 88.19 364 GLN A O 1
ATOM 2939 N N . LEU A 1 365 ? -8.559 24.840 24.566 1.00 87.81 365 LEU A N 1
ATOM 2940 C CA . LEU A 1 365 ? -9.244 25.968 23.932 1.00 87.81 365 LEU A CA 1
ATOM 2941 C C . LEU A 1 365 ? -9.574 27.061 24.949 1.00 87.81 365 LEU A C 1
ATOM 2943 O O . LEU A 1 365 ? -9.345 28.230 24.668 1.00 87.81 365 LEU A O 1
ATOM 2947 N N . LYS A 1 366 ? -10.044 26.683 26.145 1.00 86.50 366 LYS A N 1
ATOM 2948 C CA . LYS A 1 366 ? -10.289 27.630 27.242 1.00 86.50 366 LYS A CA 1
ATOM 2949 C C . LYS A 1 366 ? -9.025 28.329 27.737 1.00 86.50 366 LYS A C 1
ATOM 2951 O O . LYS A 1 366 ? -9.133 29.451 28.189 1.00 86.50 366 LYS A O 1
ATOM 2956 N N . ALA A 1 367 ? -7.862 27.682 27.674 1.00 84.38 367 ALA A N 1
ATOM 2957 C CA . ALA A 1 367 ? -6.586 28.284 28.068 1.00 84.38 367 ALA A CA 1
ATOM 2958 C C . ALA A 1 367 ? -5.991 29.227 27.003 1.00 84.38 367 ALA A C 1
ATOM 2960 O O . ALA A 1 367 ? -5.017 29.921 27.277 1.00 84.38 367 ALA A O 1
ATOM 2961 N N . LYS A 1 368 ? -6.526 29.202 25.775 1.00 82.62 368 LYS A N 1
ATOM 2962 C CA . LYS A 1 368 ? -6.113 30.066 24.656 1.00 82.62 368 LYS A CA 1
ATOM 2963 C C . LYS A 1 368 ? -7.058 31.249 24.417 1.00 82.62 368 LYS A C 1
ATOM 2965 O O . LYS A 1 368 ? -6.750 32.083 23.568 1.00 82.62 368 LYS A O 1
ATOM 2970 N N . LEU A 1 369 ? -8.197 31.267 25.106 1.00 61.75 369 LEU A N 1
ATOM 2971 C CA . LEU A 1 369 ? -9.129 32.390 25.213 1.00 61.75 369 LEU A CA 1
ATOM 2972 C C . LEU A 1 369 ? -8.799 33.159 26.490 1.00 61.75 369 LEU A C 1
ATOM 2974 O O . LEU A 1 369 ? -8.935 34.398 26.454 1.00 61.75 369 LEU A O 1
#

Organism: Fusarium poae (NCBI:txid36050)

Foldseek 3Di:
DPDDDPVVVVVLVVLVCVQVPQKDADPCQCVDDDPLSVQWGWIDHPHWIKTWGPVCSVVVPPHIDIDGPVPCLVSLLCCCPPVVDFDPPPHDHHPNRVVVVVVVVVVQQQQCNVLVFDCVDVLSVLVSVLLVVLADLVVLLVLVLVCCVVLVHQLCVLVPPLVQVLLCLLHVCCVSVVSGDHSVRSPPDPVPPDPDPVVQVVFWDWDFADDDDDDPPPDDDDGDAIKIWGPPDDPVDTDMDRDPVVSVVCCCVPVVVVVVVVVVPPDDDPDDDDDDDDDDDDPPVVPPDNNPLVVSVVSDDLVVSLVSVLCCCPVVVRPLQLLQDPSSLVSSCSSPVSCNVSGSNDSVVNVVVNVVVVVVVVVVVVVVD

Radius of gyration: 32.43 Å; chains: 1; bounding box: 63×76×79 Å

InterPro domains:
  IPR052035 Zinc finger BED domain-containing [PTHR46481] (31-179)